Protein AF-0000000072476044 (afdb_homodimer)

Organism: Diutina rugosa (NCBI:txid5481)

Secondary structure (DSSP, 8-state):
--S-SHHHHHHHHHHHHHHHHHHHTGGGGTS-GGGS-HHHHHHHHHHHHHH--HHHHH--HHHHHHHHHIIIIIHHHHHHHHHHTTSS--TTHHHHHHHHHHHHHHHHHHHHHHHT-TT-S-HHHHHHHHHHHHHHHHHHHHHHHHHHHHHHHHHHS-----/----SHHHHHHHHHHHHHHHHHHHTGGGGTS-GGGS-HHHHHHHHHHHHHH--HHHHH--HHHHHHHHHIIIIIHHHHHHHHHHTTSS--TTHHHHHHHHHHHHHHHHHHHHHHHT-TT-S-HHHHHHHHHHHHHHHHHHHHHHHHHHHHHHHHHHS-----

Radius of gyration: 21.31 Å; Cα contacts (8 Å, |Δi|>4): 343; chains: 2; bounding box: 49×62×43 Å

InterPro domains:
  IPR016964 Sigma intracellular receptor 2 [PIRSF031032] (3-155)
  IPR033118 EXPERA domain [PF05241] (42-146)
  IPR033118 EXPERA domain [PS51751] (7-144)
  IPR051987 Sigma-2 receptor-like [PTHR31204] (3-151)

Structure (mmCIF, N/CA/C/O backbone):
data_AF-0000000072476044-model_v1
#
loop_
_entity.id
_entity.type
_entity.pdbx_description
1 polymer 'Efficient mitochondria targeting-associated protein 19'
#
loop_
_atom_site.group_PDB
_atom_site.id
_atom_site.type_symbol
_atom_site.label_atom_id
_atom_site.label_alt_id
_atom_site.label_comp_id
_atom_site.label_asym_id
_atom_site.label_entity_id
_atom_site.label_seq_id
_atom_site.pdbx_PDB_ins_code
_atom_site.Cartn_x
_atom_site.Cartn_y
_atom_site.Cartn_z
_atom_site.occupancy
_atom_site.B_iso_or_equiv
_atom_site.auth_seq_id
_atom_site.auth_comp_id
_atom_site.auth_asym_id
_atom_site.auth_atom_id
_atom_site.pdbx_PDB_model_num
ATOM 1 N N . MET A 1 1 ? 15.539 25.719 6.438 1 45.69 1 MET A N 1
ATOM 2 C CA . MET A 1 1 ? 15.578 24.797 7.566 1 45.69 1 MET A CA 1
ATOM 3 C C . MET A 1 1 ? 16.672 23.75 7.379 1 45.69 1 MET A C 1
ATOM 5 O O . MET A 1 1 ? 16.641 22.984 6.418 1 45.69 1 MET A O 1
ATOM 9 N N . THR A 1 2 ? 17.844 23.938 7.848 1 58.84 2 THR A N 1
ATOM 10 C CA . THR A 1 2 ? 18.984 23.031 7.949 1 58.84 2 THR A CA 1
ATOM 11 C C . THR A 1 2 ? 18.547 21.688 8.508 1 58.84 2 THR A C 1
ATOM 13 O O . THR A 1 2 ? 17.578 21.594 9.258 1 58.84 2 THR A O 1
ATOM 16 N N . LEU A 1 3 ? 18.766 20.562 7.633 1 68.12 3 LEU A N 1
ATOM 17 C CA . LEU A 1 3 ? 18.578 19.219 8.18 1 68.12 3 LEU A CA 1
ATOM 18 C C . LEU A 1 3 ? 19.25 19.109 9.547 1 68.12 3 LEU A C 1
ATOM 20 O O . LEU A 1 3 ? 20.344 18.531 9.664 1 68.12 3 LEU A O 1
ATOM 24 N N . VAL A 1 4 ? 18.797 19.844 10.461 1 71.5 4 VAL A N 1
ATOM 25 C CA . VAL A 1 4 ? 19.422 19.906 11.781 1 71.5 4 VAL A CA 1
ATOM 26 C C . VAL A 1 4 ? 19.031 18.672 12.594 1 71.5 4 VAL A C 1
ATOM 28 O O . VAL A 1 4 ? 19.844 18.109 13.32 1 71.5 4 VAL A O 1
ATOM 31 N N . ASN A 1 5 ? 17.906 18.188 12.414 1 88 5 ASN A N 1
ATOM 32 C CA . ASN A 1 5 ? 17.422 17.016 13.133 1 88 5 ASN A CA 1
ATOM 33 C C . ASN A 1 5 ? 18.047 15.734 12.602 1 88 5 ASN A C 1
ATOM 35 O O . ASN A 1 5 ? 18.062 15.5 11.391 1 88 5 ASN A O 1
ATOM 39 N N . ARG A 1 6 ? 18.703 14.945 13.492 1 92.19 6 ARG A N 1
ATOM 40 C CA . ARG A 1 6 ? 19.422 13.727 13.125 1 92.19 6 ARG A CA 1
ATOM 41 C C . ARG A 1 6 ? 18.5 12.773 12.359 1 92.19 6 ARG A C 1
ATOM 43 O O . ARG A 1 6 ? 18.938 12.141 11.391 1 92.19 6 ARG A O 1
ATOM 50 N N . ARG A 1 7 ? 17.359 12.656 12.812 1 94.38 7 ARG A N 1
ATOM 51 C CA . ARG A 1 7 ? 16.406 11.781 12.133 1 94.38 7 ARG A CA 1
ATOM 52 C C . ARG A 1 7 ? 16.188 12.227 10.688 1 94.38 7 ARG A C 1
ATOM 54 O O . ARG A 1 7 ? 16.188 11.406 9.773 1 94.38 7 ARG A O 1
ATOM 61 N N . ASP A 1 8 ? 16.047 13.508 10.531 1 95.62 8 ASP A N 1
ATOM 62 C CA . ASP A 1 8 ? 15.82 14.039 9.188 1 95.62 8 ASP A CA 1
ATOM 63 C C . ASP A 1 8 ? 17.047 13.82 8.297 1 95.62 8 ASP A C 1
ATOM 65 O O . ASP A 1 8 ? 16.906 13.609 7.09 1 95.62 8 ASP A O 1
ATOM 69 N N . GLN A 1 9 ? 18.203 13.867 8.93 1 96.06 9 GLN A N 1
ATOM 70 C CA . GLN A 1 9 ? 19.422 13.578 8.164 1 96.06 9 GLN A CA 1
ATOM 71 C C . GLN A 1 9 ? 19.438 12.125 7.684 1 96.06 9 GLN A C 1
ATOM 73 O O . GLN A 1 9 ? 19.797 11.852 6.539 1 96.06 9 GLN A O 1
ATOM 78 N N . VAL A 1 10 ? 19.062 11.258 8.547 1 96.81 10 VAL A N 1
ATOM 79 C CA . VAL A 1 10 ? 19.016 9.844 8.195 1 96.81 10 VAL A CA 1
ATOM 80 C C . VAL A 1 10 ? 18.016 9.633 7.051 1 96.81 10 VAL A C 1
ATOM 82 O O . VAL A 1 10 ? 18.328 8.938 6.074 1 96.81 10 VAL A O 1
ATOM 85 N N . TYR A 1 11 ? 16.828 10.273 7.18 1 97.69 11 TYR A N 1
ATOM 86 C CA . TYR A 1 11 ? 15.82 10.148 6.129 1 97.69 11 TYR A CA 1
ATOM 87 C C . TYR A 1 11 ? 16.344 10.68 4.801 1 97.69 11 TYR A C 1
ATOM 89 O O . TYR A 1 11 ? 16.141 10.07 3.752 1 97.69 11 TYR A O 1
ATOM 97 N N . TRP A 1 12 ? 17.031 11.781 4.875 1 97.19 12 TRP A N 1
ATOM 98 C CA . TRP A 1 12 ? 17.547 12.43 3.668 1 97.19 12 TRP A CA 1
ATOM 99 C C . TRP A 1 12 ? 18.547 11.539 2.949 1 97.19 12 TRP A C 1
ATOM 101 O O . TRP A 1 12 ? 18.453 11.336 1.736 1 97.19 12 TRP A O 1
ATOM 111 N N . TRP A 1 13 ? 19.469 10.969 3.721 1 96.94 13 TRP A N 1
ATOM 112 C CA . TRP A 1 13 ? 20.469 10.07 3.137 1 96.94 13 TRP A CA 1
ATOM 113 C C . TRP A 1 13 ? 19.812 8.805 2.594 1 96.94 13 TRP A C 1
ATOM 115 O O . TRP A 1 13 ? 20.219 8.273 1.563 1 96.94 13 TRP A O 1
ATOM 125 N N . TYR A 1 14 ? 18.875 8.352 3.273 1 97.88 14 TYR A N 1
ATOM 126 C CA . TYR A 1 14 ? 18.109 7.188 2.834 1 97.88 14 TYR A CA 1
ATOM 127 C C . TYR A 1 14 ? 17.516 7.414 1.447 1 97.88 14 TYR A C 1
ATOM 129 O O . TYR A 1 14 ? 17.656 6.562 0.564 1 97.88 14 TYR A O 1
ATOM 137 N N . PHE A 1 15 ? 16.859 8.578 1.241 1 98 15 PHE A N 1
ATOM 138 C CA . PHE A 1 15 ? 16.25 8.867 -0.05 1 98 15 PHE A CA 1
ATOM 139 C C . PHE A 1 15 ? 17.312 9.031 -1.129 1 98 15 PHE A C 1
ATOM 141 O O . PHE A 1 15 ? 17.141 8.555 -2.252 1 98 15 PHE A O 1
ATOM 148 N N . LEU A 1 16 ? 18.391 9.656 -0.725 1 97.44 16 LEU A N 1
ATOM 149 C CA . LEU A 1 16 ? 19.469 9.883 -1.688 1 97.44 16 LEU A CA 1
ATOM 150 C C . LEU A 1 16 ? 20.031 8.562 -2.189 1 97.44 16 LEU A C 1
ATOM 152 O O . LEU A 1 16 ? 20.219 8.375 -3.395 1 97.44 16 LEU A O 1
ATOM 156 N N . VAL A 1 17 ? 20.234 7.637 -1.306 1 96.19 17 VAL A N 1
ATOM 157 C CA . VAL A 1 17 ? 20.844 6.359 -1.649 1 96.19 17 VAL A CA 1
ATOM 158 C C . VAL A 1 17 ? 19.844 5.48 -2.383 1 96.19 17 VAL A C 1
ATOM 160 O O . VAL A 1 17 ? 20.219 4.641 -3.203 1 96.19 17 VAL A O 1
ATOM 163 N N . HIS A 1 18 ? 18.594 5.648 -2.129 1 96.81 18 HIS A N 1
ATOM 164 C CA . HIS A 1 18 ? 17.547 4.824 -2.727 1 96.81 18 HIS A CA 1
ATOM 165 C C . HIS A 1 18 ? 17.375 5.145 -4.207 1 96.81 18 HIS A C 1
ATOM 167 O O . HIS A 1 18 ? 16.891 4.309 -4.977 1 96.81 18 HIS A O 1
ATOM 173 N N . ILE A 1 19 ? 17.719 6.348 -4.613 1 97.5 19 ILE A N 1
ATOM 174 C CA . ILE A 1 19 ? 17.547 6.777 -5.996 1 97.5 19 ILE A CA 1
ATOM 175 C C . ILE A 1 19 ? 18.344 5.867 -6.926 1 97.5 19 ILE A C 1
ATOM 177 O O . ILE A 1 19 ? 17.766 5.203 -7.797 1 97.5 19 ILE A O 1
ATOM 181 N N . PRO A 1 20 ? 19.641 5.688 -6.723 1 96.06 20 PRO A N 1
ATOM 182 C CA . PRO A 1 20 ? 20.359 4.785 -7.625 1 96.06 20 PRO A CA 1
ATOM 183 C C . PRO A 1 20 ? 19.938 3.328 -7.465 1 96.06 20 PRO A C 1
ATOM 185 O O . PRO A 1 20 ? 19.922 2.576 -8.445 1 96.06 20 PRO A O 1
ATOM 188 N N . ILE A 1 21 ? 19.594 2.9 -6.305 1 93.88 21 ILE A N 1
ATOM 189 C CA . ILE A 1 21 ? 19.156 1.527 -6.078 1 93.88 21 ILE A CA 1
ATOM 190 C C . ILE A 1 21 ? 17.891 1.25 -6.879 1 93.88 21 ILE A C 1
ATOM 192 O O . ILE A 1 21 ? 17.766 0.203 -7.52 1 93.88 21 ILE A O 1
ATOM 196 N N . THR A 1 22 ? 16.969 2.186 -6.82 1 95.75 22 THR A N 1
ATOM 197 C CA . THR A 1 22 ? 15.719 2.043 -7.562 1 95.75 22 THR A CA 1
ATOM 198 C C . THR A 1 22 ? 15.977 2.004 -9.062 1 95.75 22 THR A C 1
ATOM 200 O O . THR A 1 22 ? 15.438 1.155 -9.773 1 95.75 22 THR A O 1
ATOM 203 N N . ILE A 1 23 ? 16.859 2.793 -9.523 1 95.44 23 ILE A N 1
ATOM 204 C CA . ILE A 1 23 ? 17.141 2.91 -10.953 1 95.44 23 ILE A CA 1
ATOM 205 C C . ILE A 1 23 ? 17.844 1.649 -11.445 1 95.44 23 ILE A C 1
ATOM 207 O O . ILE A 1 23 ? 17.516 1.112 -12.508 1 95.44 23 ILE A O 1
ATOM 211 N N . PHE A 1 24 ? 18.719 1.065 -10.633 1 94.25 24 PHE A N 1
ATOM 212 C CA . PHE A 1 24 ? 19.562 -0.015 -11.125 1 94.25 24 PHE A CA 1
ATOM 213 C C . PHE A 1 24 ? 18.984 -1.372 -10.734 1 94.25 24 PHE A C 1
ATOM 215 O O . PHE A 1 24 ? 19.156 -2.354 -11.469 1 94.25 24 PHE A O 1
ATOM 222 N N . MET A 1 25 ? 18.328 -1.436 -9.656 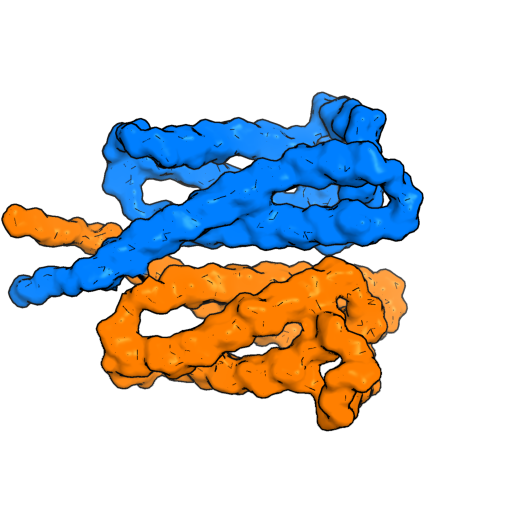1 94.06 25 MET A N 1
ATOM 223 C CA . MET A 1 25 ? 17.875 -2.736 -9.172 1 94.06 25 MET A CA 1
ATOM 224 C C . MET A 1 25 ? 16.375 -2.91 -9.398 1 94.06 25 MET A C 1
ATOM 226 O O . MET A 1 25 ? 15.953 -3.842 -10.086 1 94.06 25 MET A O 1
ATOM 230 N N . ASP A 1 26 ? 15.594 -1.949 -8.883 1 94.44 26 ASP A N 1
ATOM 231 C CA . ASP A 1 26 ? 14.148 -2.111 -8.922 1 94.44 26 ASP A CA 1
ATOM 232 C C . ASP A 1 26 ? 13.625 -2.014 -10.359 1 94.44 26 ASP A C 1
ATOM 234 O O . ASP A 1 26 ? 12.586 -2.594 -10.688 1 94.44 26 ASP A O 1
ATOM 238 N N . SER A 1 27 ? 14.352 -1.361 -11.188 1 95.38 27 SER A N 1
ATOM 239 C CA . SER A 1 27 ? 13.922 -1.22 -12.578 1 95.38 27 SER A CA 1
ATOM 240 C C . SER A 1 27 ? 13.891 -2.57 -13.281 1 95.38 27 SER A C 1
ATOM 242 O O . SER A 1 27 ? 13.141 -2.752 -14.242 1 95.38 27 SER A O 1
ATOM 244 N N . ASN A 1 28 ? 14.633 -3.561 -12.766 1 94.88 28 ASN A N 1
ATOM 245 C CA . ASN A 1 28 ? 14.703 -4.883 -13.375 1 94.88 28 ASN A CA 1
ATOM 246 C C . ASN A 1 28 ? 13.398 -5.652 -13.195 1 94.88 28 ASN A C 1
ATOM 248 O O . ASN A 1 28 ? 13.172 -6.664 -13.867 1 94.88 28 ASN A O 1
ATOM 252 N N . LEU A 1 29 ? 12.555 -5.156 -12.344 1 94.5 29 LEU A N 1
ATOM 253 C CA . LEU A 1 29 ? 11.273 -5.812 -12.125 1 94.5 29 LEU A CA 1
ATOM 254 C C . LEU A 1 29 ? 10.312 -5.516 -13.273 1 94.5 29 LEU A C 1
ATOM 256 O O . LEU A 1 29 ? 9.398 -6.301 -13.539 1 94.5 29 LEU A O 1
ATOM 260 N N . VAL A 1 30 ? 10.516 -4.375 -13.898 1 93.62 30 VAL A N 1
ATOM 261 C CA . VAL A 1 30 ? 9.484 -3.875 -14.805 1 93.62 30 VAL A CA 1
ATOM 262 C C . VAL A 1 30 ? 10.039 -3.793 -16.219 1 93.62 30 VAL A C 1
ATOM 264 O O . VAL A 1 30 ? 9.352 -4.129 -17.188 1 93.62 30 VAL A O 1
ATOM 267 N N . VAL A 1 31 ? 11.266 -3.4 -16.344 1 93.31 31 VAL A N 1
ATOM 268 C CA . VAL A 1 31 ? 11.883 -3.203 -17.641 1 93.31 31 VAL A CA 1
ATOM 269 C C . VAL A 1 31 ? 12.414 -4.535 -18.172 1 93.31 31 VAL A C 1
ATOM 271 O O . VAL A 1 31 ? 13.195 -5.211 -17.5 1 93.31 31 VAL A O 1
ATOM 274 N N . PRO A 1 32 ? 11.953 -4.91 -19.344 1 92.75 32 PRO A N 1
ATOM 275 C CA . PRO A 1 32 ? 12.469 -6.145 -19.922 1 92.75 32 PRO A CA 1
ATOM 276 C C . PRO A 1 32 ? 13.992 -6.141 -20.062 1 92.75 32 PRO A C 1
ATOM 278 O O . PRO A 1 32 ? 14.594 -5.074 -20.234 1 92.75 32 PRO A O 1
ATOM 281 N N . ARG A 1 33 ? 14.477 -7.309 -20.016 1 89.88 33 ARG A N 1
ATOM 282 C CA . ARG A 1 33 ? 15.922 -7.484 -20.016 1 89.88 33 ARG A CA 1
ATOM 283 C C . ARG A 1 33 ? 16.547 -6.855 -21.266 1 89.88 33 ARG A C 1
ATOM 285 O O . ARG A 1 33 ? 17.641 -6.305 -21.203 1 89.88 33 ARG A O 1
ATOM 292 N N . GLU A 1 34 ? 15.883 -6.875 -22.359 1 92.19 34 GLU A N 1
ATOM 293 C CA . GLU A 1 34 ? 16.391 -6.383 -23.625 1 92.19 34 GLU A CA 1
ATOM 294 C C . GLU A 1 34 ? 16.609 -4.871 -23.578 1 92.19 34 GLU A C 1
ATOM 296 O O . GLU A 1 34 ? 17.438 -4.336 -24.328 1 92.19 34 GLU A O 1
ATOM 301 N N . TYR A 1 35 ? 15.859 -4.199 -22.766 1 92.25 35 TYR A N 1
ATOM 302 C CA . TYR A 1 35 ? 15.93 -2.744 -22.719 1 92.25 35 TYR A CA 1
ATOM 303 C C . TYR A 1 35 ? 16.703 -2.277 -21.484 1 92.25 35 TYR A C 1
ATOM 305 O O . TYR A 1 35 ? 16.859 -1.073 -21.266 1 92.25 35 TYR A O 1
ATOM 313 N N . GLN A 1 36 ? 17.203 -3.201 -20.766 1 90.69 36 GLN A N 1
ATOM 314 C CA . GLN A 1 36 ? 17.875 -2.84 -19.516 1 90.69 36 GLN A CA 1
ATOM 315 C C . GLN A 1 36 ? 19.344 -2.502 -19.766 1 90.69 36 GLN A C 1
ATOM 317 O O . GLN A 1 36 ? 19.984 -3.092 -20.641 1 90.69 36 GLN A O 1
ATOM 322 N N . TRP A 1 37 ? 19.812 -1.569 -18.938 1 92.31 37 TRP A N 1
ATOM 323 C CA . TRP A 1 37 ? 21.234 -1.249 -18.953 1 92.31 37 TRP A CA 1
ATOM 324 C C . TRP A 1 37 ? 22.062 -2.439 -18.484 1 92.31 37 TRP A C 1
ATOM 326 O O . TRP A 1 37 ? 21.703 -3.121 -17.531 1 92.31 37 TRP A O 1
ATOM 336 N N . SER A 1 38 ? 23.203 -2.664 -19.125 1 93.31 38 SER A N 1
ATOM 337 C CA . SER A 1 38 ? 24.062 -3.814 -18.844 1 93.31 38 SER A CA 1
ATOM 338 C C . SER A 1 38 ? 24.5 -3.826 -17.391 1 93.31 38 SER A C 1
ATOM 340 O O . SER A 1 38 ? 24.578 -4.887 -16.766 1 93.31 38 SER A O 1
ATOM 342 N N . GLN A 1 39 ? 24.828 -2.654 -16.906 1 93.38 39 GLN A N 1
ATOM 343 C CA . GLN A 1 39 ? 25.281 -2.566 -15.516 1 93.38 39 GLN A CA 1
ATOM 344 C C . GLN A 1 39 ? 24.188 -2.998 -14.555 1 93.38 39 GLN A C 1
ATOM 346 O O . GLN A 1 39 ? 24.469 -3.611 -13.523 1 93.38 39 GLN A O 1
ATOM 351 N N . SER A 1 40 ? 22.953 -2.684 -14.828 1 94.69 40 SER A N 1
ATOM 352 C CA . SER A 1 40 ? 21.812 -3.084 -14.008 1 94.69 40 SER A CA 1
ATOM 353 C C . SER A 1 40 ? 21.641 -4.598 -14 1 94.69 40 SER A C 1
ATOM 355 O O . SER A 1 40 ? 21.375 -5.195 -12.961 1 94.69 40 SER A O 1
ATOM 357 N N . LEU A 1 41 ? 21.859 -5.148 -15.117 1 95.69 41 LEU A N 1
ATOM 358 C CA . LEU A 1 41 ? 21.719 -6.598 -15.25 1 95.69 41 LEU A CA 1
ATOM 359 C C . LEU A 1 41 ? 22.812 -7.32 -14.484 1 95.69 41 LEU A C 1
ATOM 361 O O . LEU A 1 41 ? 22.578 -8.359 -13.867 1 95.69 41 LEU A O 1
ATOM 365 N N . LYS A 1 42 ? 23.969 -6.793 -14.562 1 94.88 42 LYS A N 1
ATOM 366 C CA . LYS A 1 42 ? 25.094 -7.383 -13.82 1 94.88 42 LYS A CA 1
ATOM 367 C C . LYS A 1 42 ? 24.828 -7.355 -12.32 1 94.88 42 LYS A C 1
ATOM 369 O O . LYS A 1 42 ? 25.094 -8.336 -11.617 1 94.88 42 LYS A O 1
ATOM 374 N N . LEU A 1 43 ? 24.359 -6.242 -11.875 1 94.75 43 LEU A N 1
ATOM 375 C CA . LEU A 1 43 ? 24.031 -6.117 -10.453 1 94.75 43 LEU A CA 1
ATOM 376 C C . LEU A 1 43 ? 22.938 -7.102 -10.062 1 94.75 43 LEU A C 1
ATOM 378 O O . LEU A 1 43 ? 23 -7.723 -9 1 94.75 43 LEU A O 1
ATOM 382 N N . LEU A 1 44 ? 21.953 -7.18 -10.859 1 96 44 LEU A N 1
ATOM 383 C CA . LEU A 1 44 ? 20.844 -8.102 -10.617 1 96 44 LEU A CA 1
ATOM 384 C C . LEU A 1 44 ? 21.359 -9.539 -10.547 1 96 44 LEU A C 1
ATOM 386 O O . LEU A 1 44 ? 21.031 -10.266 -9.602 1 96 44 LEU A O 1
ATOM 390 N N . ASP A 1 45 ? 22.094 -9.93 -11.523 1 96.12 45 ASP A N 1
ATOM 391 C CA . ASP A 1 45 ? 22.609 -11.297 -11.586 1 96.12 45 ASP A CA 1
ATOM 392 C C . ASP A 1 45 ? 23.5 -11.609 -10.383 1 96.12 45 ASP A C 1
ATOM 394 O O . ASP A 1 45 ? 23.438 -12.703 -9.828 1 96.12 45 ASP A O 1
ATOM 398 N N . PHE A 1 46 ? 24.312 -10.688 -10.047 1 96.69 46 PHE A N 1
ATOM 399 C CA . PHE A 1 46 ? 25.156 -10.844 -8.867 1 96.69 46 PHE A CA 1
ATOM 400 C C . PHE A 1 46 ? 24.312 -11.039 -7.617 1 96.6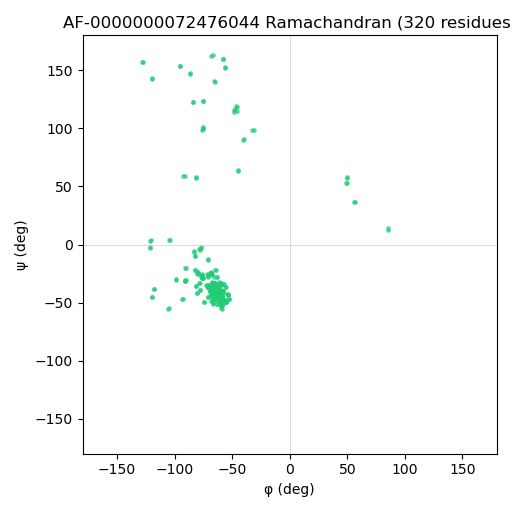9 46 PHE A C 1
ATOM 402 O O . PHE A 1 46 ? 24.578 -11.938 -6.812 1 96.69 46 PHE A O 1
ATOM 409 N N . HIS A 1 47 ? 23.344 -10.211 -7.445 1 96.75 47 HIS A N 1
ATOM 410 C CA . HIS A 1 47 ? 22.469 -10.289 -6.273 1 96.75 47 HIS A CA 1
ATOM 411 C C . HIS A 1 47 ? 21.734 -11.625 -6.223 1 96.75 47 HIS A C 1
ATOM 413 O O . HIS A 1 47 ? 21.641 -12.242 -5.16 1 96.75 47 HIS A O 1
ATOM 419 N N . ILE A 1 48 ? 21.234 -12.07 -7.332 1 96.75 48 ILE A N 1
ATOM 420 C CA . ILE A 1 48 ? 20.5 -13.328 -7.402 1 96.75 48 ILE A CA 1
ATOM 421 C C . ILE A 1 48 ? 21.438 -14.492 -7.086 1 96.75 48 ILE A C 1
ATOM 423 O O . ILE A 1 48 ? 21.094 -15.383 -6.312 1 96.75 48 ILE A O 1
ATOM 427 N N . ALA A 1 49 ? 22.609 -14.461 -7.609 1 96.56 49 ALA A N 1
ATOM 428 C CA . ALA A 1 49 ? 23.578 -15.523 -7.387 1 96.56 49 ALA A CA 1
ATOM 429 C C . ALA A 1 49 ? 24.031 -15.555 -5.926 1 96.56 49 ALA A C 1
ATOM 431 O O . ALA A 1 49 ? 24.266 -16.625 -5.363 1 96.56 49 ALA A O 1
ATOM 432 N N . THR A 1 50 ? 24.125 -14.414 -5.328 1 96.94 50 THR A N 1
ATOM 433 C CA . THR A 1 50 ? 24.656 -14.297 -3.979 1 96.94 50 THR A CA 1
ATOM 434 C C . THR A 1 50 ? 23.578 -14.625 -2.941 1 96.94 50 THR A C 1
ATOM 436 O O . THR A 1 50 ? 23.875 -15.227 -1.906 1 96.94 50 THR A O 1
ATOM 439 N N . ASN A 1 51 ? 22.359 -14.25 -3.24 1 97.06 51 ASN A N 1
ATOM 440 C CA . ASN A 1 51 ? 21.359 -14.289 -2.176 1 97.06 51 ASN A CA 1
ATOM 441 C C . ASN A 1 51 ? 20.188 -15.195 -2.539 1 97.06 51 ASN A C 1
ATOM 443 O O . ASN A 1 51 ? 19.297 -15.414 -1.723 1 97.06 51 ASN A O 1
ATOM 447 N N . ASN A 1 52 ? 20.172 -15.758 -3.684 1 97.38 52 ASN A N 1
ATOM 448 C CA . ASN A 1 52 ? 19.062 -16.594 -4.137 1 97.38 52 ASN A CA 1
ATOM 449 C C . ASN A 1 52 ? 17.719 -15.898 -3.92 1 97.38 52 ASN A C 1
ATOM 451 O O . ASN A 1 52 ? 16.797 -16.484 -3.346 1 97.38 52 ASN A O 1
ATOM 455 N N . ASP A 1 53 ? 17.625 -14.727 -4.406 1 97.69 53 ASP A N 1
ATOM 456 C CA . ASP A 1 53 ? 16.438 -13.898 -4.195 1 97.69 53 ASP A CA 1
ATOM 457 C C . ASP A 1 53 ? 15.289 -14.367 -5.074 1 97.69 53 ASP A C 1
ATOM 459 O O . ASP A 1 53 ? 15.188 -13.984 -6.242 1 97.69 53 ASP A O 1
ATOM 463 N N . ILE A 1 54 ? 14.398 -15.125 -4.512 1 97.44 54 ILE A N 1
ATOM 464 C CA . ILE A 1 54 ? 13.328 -15.789 -5.246 1 97.44 54 ILE A CA 1
ATOM 465 C C . ILE A 1 54 ? 12.344 -14.75 -5.777 1 97.44 54 ILE A C 1
ATOM 467 O O . ILE A 1 54 ? 11.625 -15 -6.746 1 97.44 54 ILE A O 1
ATOM 471 N N . LEU A 1 55 ? 12.266 -13.555 -5.141 1 97.31 55 LEU A N 1
ATOM 472 C CA . LEU A 1 55 ? 11.414 -12.484 -5.652 1 97.31 55 LEU A CA 1
ATOM 473 C C . LEU A 1 55 ? 11.898 -12.008 -7.012 1 97.31 55 LEU A C 1
ATOM 475 O O . LEU A 1 55 ? 11.102 -11.852 -7.941 1 97.31 55 LEU A O 1
ATOM 479 N N . LEU A 1 56 ? 13.211 -11.852 -7.09 1 96.31 56 LEU A N 1
ATOM 480 C CA . LEU A 1 56 ? 13.789 -11.305 -8.312 1 96.31 56 LEU A CA 1
ATOM 481 C C . LEU A 1 56 ? 13.945 -12.398 -9.367 1 96.31 56 LEU A C 1
ATOM 483 O O . LEU A 1 56 ? 14.016 -12.102 -10.562 1 96.31 56 LEU A O 1
ATOM 487 N N . ILE A 1 57 ? 13.984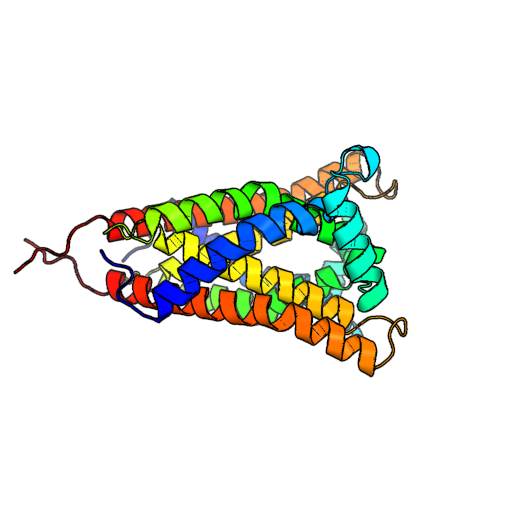 -13.602 -8.922 1 95.69 57 ILE A N 1
ATOM 488 C CA . ILE A 1 57 ? 14.031 -14.734 -9.844 1 95.69 57 ILE A CA 1
ATOM 489 C C . ILE A 1 57 ? 12.648 -14.938 -10.469 1 95.69 57 ILE A C 1
ATOM 491 O O . ILE A 1 57 ? 12.523 -15.016 -11.695 1 95.69 57 ILE A O 1
ATOM 495 N N . ASP A 1 58 ? 11.625 -14.977 -9.656 1 94.88 58 ASP A N 1
ATOM 496 C CA . ASP A 1 58 ? 10.281 -15.305 -10.117 1 94.88 58 ASP A CA 1
ATOM 497 C C . ASP A 1 58 ? 9.602 -14.094 -10.75 1 94.88 58 ASP A C 1
ATOM 499 O O . ASP A 1 58 ? 8.836 -14.227 -11.703 1 94.88 58 ASP A O 1
ATOM 503 N N . ARG A 1 59 ? 9.75 -12.906 -10.148 1 95.44 59 ARG A N 1
ATOM 504 C CA . ARG A 1 59 ? 9.141 -11.641 -10.562 1 95.44 59 ARG A CA 1
ATOM 505 C C . ARG A 1 59 ? 7.641 -11.805 -10.789 1 95.44 59 ARG A C 1
ATOM 507 O O . ARG A 1 59 ? 7.129 -11.484 -11.859 1 95.44 59 ARG A O 1
ATOM 514 N N . PRO A 1 60 ? 6.988 -12.25 -9.727 1 94.62 60 PRO A N 1
ATOM 515 C CA . PRO A 1 60 ? 5.547 -12.438 -9.914 1 94.62 60 PRO A CA 1
ATOM 516 C C . PRO A 1 60 ? 4.836 -11.148 -10.336 1 94.62 60 PRO A C 1
ATOM 518 O O . PRO A 1 60 ? 5.324 -10.055 -10.062 1 94.62 60 PRO A O 1
ATOM 521 N N . ASP A 1 61 ? 3.674 -11.227 -10.922 1 93.25 61 ASP A N 1
ATOM 522 C CA . ASP A 1 61 ? 2.959 -10.094 -11.508 1 93.25 61 ASP A CA 1
ATOM 523 C C . ASP A 1 61 ? 2.691 -9.016 -10.461 1 93.25 61 ASP A C 1
ATOM 525 O O . ASP A 1 61 ? 2.854 -7.824 -10.742 1 93.25 61 ASP A O 1
ATOM 529 N N . TRP A 1 62 ? 2.23 -9.469 -9.305 1 95.62 62 TRP A N 1
ATOM 530 C CA . TRP A 1 62 ? 1.921 -8.492 -8.266 1 95.62 62 TRP A CA 1
ATOM 531 C C . TRP A 1 62 ? 3.156 -7.68 -7.895 1 95.62 62 TRP A C 1
ATOM 533 O O . TRP A 1 62 ? 3.059 -6.484 -7.609 1 95.62 62 TRP A O 1
ATOM 543 N N . LEU A 1 63 ? 4.328 -8.289 -7.934 1 97.25 63 LEU A N 1
ATOM 544 C CA . LEU A 1 63 ? 5.578 -7.598 -7.641 1 97.25 63 LEU A CA 1
ATOM 545 C C . LEU A 1 63 ? 5.941 -6.629 -8.758 1 97.25 63 LEU A C 1
ATOM 547 O O . LEU A 1 63 ? 6.504 -5.562 -8.5 1 97.25 63 LEU A O 1
ATOM 551 N N . GLN A 1 64 ? 5.645 -7.004 -9.93 1 96.75 64 GLN A N 1
ATOM 552 C CA . GLN A 1 64 ? 5.906 -6.102 -11.047 1 96.75 64 GLN A CA 1
ATOM 553 C C . GLN A 1 64 ? 5.051 -4.844 -10.945 1 96.75 64 GLN A C 1
ATOM 555 O O . GLN A 1 64 ? 5.488 -3.758 -11.336 1 96.75 64 GLN A O 1
ATOM 560 N N . VAL A 1 65 ? 3.854 -5 -10.445 1 96.69 65 VAL A N 1
ATOM 561 C CA . VAL A 1 65 ? 3.018 -3.83 -10.211 1 96.69 65 VAL A CA 1
ATOM 562 C C . VAL A 1 65 ? 3.656 -2.949 -9.133 1 96.69 65 VAL A C 1
ATOM 564 O O . VAL A 1 65 ? 3.713 -1.726 -9.281 1 96.69 65 VAL A O 1
ATOM 567 N N . PHE A 1 66 ? 4.129 -3.584 -8.023 1 97.94 66 PHE A N 1
ATOM 568 C CA . PHE A 1 66 ? 4.871 -2.84 -7.012 1 97.94 66 PHE A CA 1
ATOM 569 C C . PHE A 1 66 ? 6.031 -2.078 -7.645 1 97.94 66 PHE A C 1
ATOM 571 O O . PHE A 1 66 ? 6.234 -0.897 -7.352 1 97.94 66 PHE A O 1
ATOM 578 N N . GLY A 1 67 ? 6.773 -2.814 -8.492 1 97.12 67 GLY A N 1
ATOM 579 C CA . GLY A 1 67 ? 7.922 -2.209 -9.156 1 97.12 67 GLY A CA 1
ATOM 580 C C . GLY A 1 67 ? 7.547 -1.036 -10.039 1 97.12 67 GLY A C 1
ATOM 581 O O . GLY A 1 67 ? 8.25 -0.021 -10.062 1 97.12 67 GLY A O 1
ATOM 582 N N . ALA A 1 68 ? 6.516 -1.172 -10.773 1 97 68 ALA A N 1
ATOM 583 C CA . ALA A 1 68 ? 6.051 -0.078 -11.625 1 97 68 ALA A CA 1
ATOM 584 C C . ALA A 1 68 ? 5.684 1.145 -10.789 1 97 68 ALA A C 1
ATOM 586 O O . ALA A 1 68 ? 6.008 2.275 -11.156 1 97 68 ALA A O 1
ATOM 587 N N . PHE A 1 69 ? 4.992 0.89 -9.719 1 97 69 PHE A N 1
ATOM 588 C CA . PHE A 1 69 ? 4.633 1.979 -8.82 1 97 69 PHE A CA 1
ATOM 589 C C . PHE A 1 69 ? 5.879 2.65 -8.25 1 97 69 PHE A C 1
ATOM 591 O O . PHE A 1 69 ? 5.91 3.869 -8.078 1 97 69 PHE A O 1
ATOM 598 N N . GLU A 1 70 ? 6.875 1.902 -7.949 1 96.69 70 GLU A N 1
ATOM 599 C CA . GLU A 1 70 ? 8.141 2.432 -7.453 1 96.69 70 GLU A CA 1
ATOM 600 C C . GLU A 1 70 ? 8.797 3.348 -8.484 1 96.69 70 GLU A C 1
ATOM 602 O O . GLU A 1 70 ? 9.25 4.445 -8.148 1 96.69 70 GLU A O 1
ATOM 607 N N . LEU A 1 71 ? 8.836 2.906 -9.656 1 96.5 71 LEU A N 1
ATOM 608 C CA . LEU A 1 71 ? 9.523 3.648 -10.703 1 96.5 71 LEU A CA 1
ATOM 609 C C . LEU A 1 71 ? 8.742 4.898 -11.094 1 96.5 71 LEU A C 1
ATOM 611 O O . LEU A 1 71 ? 9.328 5.957 -11.336 1 96.5 71 LEU A O 1
ATOM 615 N N . LEU A 1 72 ? 7.469 4.84 -11.086 1 96.38 72 LEU A N 1
ATOM 616 C CA . LEU A 1 72 ? 6.645 5.918 -11.625 1 96.38 72 LEU A CA 1
ATOM 617 C C . LEU A 1 72 ? 6.305 6.938 -10.539 1 96.38 72 LEU A C 1
ATOM 619 O O . LEU A 1 72 ? 6.145 8.125 -10.828 1 96.38 72 LEU A O 1
ATOM 623 N N . PHE A 1 73 ? 6.184 6.473 -9.32 1 96.5 73 PHE A N 1
ATOM 624 C CA . PHE A 1 73 ? 5.695 7.379 -8.281 1 96.5 73 PHE A CA 1
ATOM 625 C C . PHE A 1 73 ? 6.727 7.543 -7.176 1 96.5 73 PHE A C 1
ATOM 627 O O . PHE A 1 73 ? 7.047 8.664 -6.781 1 96.5 73 PHE A O 1
ATOM 634 N N . GLN A 1 74 ? 7.32 6.48 -6.73 1 97.06 74 GLN A N 1
ATOM 635 C CA . GLN A 1 74 ? 8.258 6.566 -5.613 1 97.06 74 GLN A CA 1
ATOM 636 C C . GLN A 1 74 ? 9.547 7.258 -6.035 1 97.06 74 GLN A C 1
ATOM 638 O O . GLN A 1 74 ? 10.078 8.094 -5.305 1 97.06 74 GLN A O 1
ATOM 643 N N . LEU A 1 75 ? 10.062 6.867 -7.18 1 97.69 75 LEU A N 1
ATOM 644 C CA . LEU A 1 75 ? 11.336 7.422 -7.629 1 97.69 75 LEU A CA 1
ATOM 645 C C . LEU A 1 75 ? 11.242 8.938 -7.789 1 97.69 75 LEU A C 1
ATOM 647 O O . LEU A 1 75 ? 12.062 9.672 -7.234 1 97.69 75 LEU A O 1
ATOM 651 N N . PRO A 1 76 ? 10.273 9.5 -8.5 1 97.81 76 PRO A N 1
ATOM 652 C CA . PRO A 1 76 ? 10.125 10.953 -8.531 1 97.81 76 PRO A CA 1
ATOM 653 C C . PRO A 1 76 ? 9.977 11.562 -7.137 1 97.81 76 PRO A C 1
ATOM 655 O O . PRO A 1 76 ? 10.477 12.656 -6.879 1 97.81 76 PRO A O 1
ATOM 658 N N . LEU A 1 77 ? 9.297 10.898 -6.254 1 97.81 77 LEU A N 1
ATOM 659 C CA . LEU A 1 77 ? 9.109 11.391 -4.895 1 97.81 77 LEU A CA 1
ATOM 660 C C . LEU A 1 77 ? 10.445 11.484 -4.164 1 97.81 77 LEU A C 1
ATOM 662 O O . LEU A 1 77 ? 10.641 12.383 -3.342 1 97.81 77 LEU A O 1
ATOM 666 N N . PHE A 1 78 ? 11.32 10.508 -4.43 1 98.31 78 PHE A N 1
ATOM 667 C CA . PHE A 1 78 ? 12.633 10.562 -3.799 1 98.31 78 PHE A CA 1
ATOM 668 C C . PHE A 1 78 ? 13.352 11.859 -4.172 1 98.31 78 PHE A C 1
ATOM 670 O O . PHE A 1 78 ? 13.938 12.516 -3.309 1 98.31 78 PHE A O 1
ATOM 677 N N . PHE A 1 79 ? 13.336 12.227 -5.441 1 98.19 79 PHE A N 1
ATOM 678 C CA . PHE A 1 79 ? 13.945 13.477 -5.871 1 98.19 79 PHE A CA 1
ATOM 679 C C . PHE A 1 79 ? 13.266 14.672 -5.207 1 98.19 79 PHE A C 1
ATOM 681 O O . PHE A 1 79 ? 13.93 15.609 -4.777 1 98.19 79 PHE A O 1
ATOM 688 N N . TYR A 1 80 ? 11.977 14.586 -5.148 1 98.06 80 TYR A N 1
ATOM 689 C CA . TYR A 1 80 ? 11.188 15.633 -4.508 1 98.06 80 TYR A CA 1
ATOM 690 C C . TYR A 1 80 ? 11.578 15.789 -3.041 1 98.06 80 TYR A C 1
ATOM 692 O O . TYR A 1 80 ? 11.758 16.906 -2.553 1 98.06 80 TYR A O 1
ATOM 700 N N . PHE A 1 81 ? 11.711 14.688 -2.328 1 97.44 81 PHE A N 1
ATOM 701 C CA . PHE A 1 81 ? 12.039 14.727 -0.909 1 97.44 81 PHE A CA 1
ATOM 702 C C . PHE A 1 81 ? 13.438 15.289 -0.693 1 97.44 81 PHE A C 1
ATOM 704 O O . PHE A 1 81 ? 13.641 16.141 0.176 1 97.44 81 PHE A O 1
ATOM 711 N N . VAL A 1 82 ? 14.398 14.836 -1.478 1 97.06 82 VAL A N 1
ATOM 712 C CA . VAL A 1 82 ? 15.773 15.305 -1.354 1 97.06 82 VAL A CA 1
ATOM 713 C C . VAL A 1 82 ? 15.828 16.812 -1.577 1 97.06 82 VAL A C 1
ATOM 715 O O . VAL A 1 82 ? 16.594 17.531 -0.921 1 97.06 82 VAL A O 1
ATOM 718 N N . TYR A 1 83 ? 14.992 17.312 -2.43 1 96.62 83 TYR A N 1
ATOM 719 C CA . TYR A 1 83 ? 14.938 18.734 -2.75 1 96.62 83 TYR A CA 1
ATOM 720 C C . TYR A 1 83 ? 14.219 19.516 -1.655 1 96.62 83 TYR A C 1
ATOM 722 O O . TYR A 1 83 ? 14.656 20.609 -1.275 1 96.62 83 TYR A O 1
ATOM 730 N N . MET A 1 84 ? 13.195 19.016 -1.104 1 94.94 84 MET A N 1
ATOM 731 C CA . MET A 1 84 ? 12.297 19.781 -0.241 1 94.94 84 MET A CA 1
ATOM 732 C C . MET A 1 84 ? 12.742 19.703 1.215 1 94.94 84 MET A C 1
ATOM 734 O O . MET A 1 84 ? 12.547 20.641 1.982 1 94.94 84 MET A O 1
ATOM 738 N N . MET A 1 85 ? 13.328 18.656 1.602 1 94.94 85 MET A N 1
ATOM 739 C CA . MET A 1 85 ? 13.586 18.406 3.016 1 94.94 85 MET A CA 1
ATOM 740 C C . MET A 1 85 ? 14.516 19.469 3.6 1 94.94 85 MET A C 1
ATOM 742 O O . MET A 1 85 ? 14.328 19.891 4.738 1 94.94 85 MET A O 1
ATOM 746 N N . PRO A 1 86 ? 15.508 19.953 2.836 1 93.5 86 PRO A N 1
ATOM 747 C CA . PRO A 1 86 ? 16.375 21 3.402 1 93.5 86 PRO A CA 1
ATOM 748 C C . PRO A 1 86 ? 15.711 22.375 3.414 1 93.5 86 PRO A C 1
ATOM 750 O O . PRO A 1 86 ? 16.281 23.328 3.963 1 93.5 86 PRO A O 1
ATOM 753 N N . ARG A 1 87 ? 14.516 22.516 2.895 1 91.06 87 ARG A N 1
ATOM 754 C CA . ARG A 1 87 ? 13.789 23.781 2.846 1 91.06 87 ARG A CA 1
ATOM 755 C C . ARG A 1 87 ? 12.836 23.906 4.023 1 91.06 87 ARG A C 1
ATOM 757 O O . ARG A 1 87 ? 12.406 22.906 4.594 1 91.06 87 ARG A O 1
ATOM 764 N N . PRO A 1 88 ? 12.57 25.156 4.375 1 86.06 88 PRO A N 1
ATOM 765 C CA . PRO A 1 88 ? 11.672 25.391 5.512 1 86.06 88 PRO A CA 1
ATOM 766 C C . PRO A 1 88 ? 10.203 25.281 5.133 1 86.06 88 PRO A C 1
ATOM 768 O O . PRO A 1 88 ? 9.461 26.266 5.23 1 86.06 88 PRO A O 1
ATOM 771 N N . THR A 1 89 ? 9.812 24.188 4.625 1 89.38 89 THR A N 1
ATOM 772 C CA . THR A 1 89 ? 8.43 23.938 4.227 1 89.38 89 THR A CA 1
ATOM 773 C C . THR A 1 89 ? 7.922 22.641 4.844 1 89.38 89 THR A C 1
ATOM 775 O O . THR A 1 89 ? 8.719 21.797 5.266 1 89.38 89 THR A O 1
ATOM 778 N N . ARG A 1 90 ? 6.633 22.547 4.949 1 93 90 ARG A N 1
ATOM 779 C CA . ARG A 1 90 ? 6.039 21.375 5.574 1 93 90 ARG A CA 1
ATOM 780 C C . ARG A 1 90 ? 5.094 20.656 4.613 1 93 90 ARG A C 1
ATOM 782 O O . ARG A 1 90 ? 4.52 19.625 4.949 1 93 90 ARG A O 1
ATOM 789 N N . GLN A 1 91 ? 5.004 21.109 3.438 1 89.5 91 GLN A N 1
ATOM 790 C CA . GLN A 1 91 ? 4.027 20.609 2.484 1 89.5 91 GLN A CA 1
ATOM 791 C C . GLN A 1 91 ? 4.348 19.172 2.08 1 89.5 91 GLN A C 1
ATOM 793 O O . GLN A 1 91 ? 3.453 18.406 1.719 1 89.5 91 GLN A O 1
ATOM 798 N N . HIS A 1 92 ? 5.598 18.797 2.186 1 94.06 92 HIS A N 1
ATOM 799 C CA . HIS A 1 92 ? 6.004 17.469 1.743 1 94.06 92 HIS A CA 1
ATOM 800 C C . HIS A 1 92 ? 5.73 16.422 2.822 1 94.06 92 HIS A C 1
ATOM 802 O O . HIS A 1 92 ? 5.844 15.227 2.57 1 94.06 92 HIS A O 1
ATOM 808 N N . TRP A 1 93 ? 5.309 16.781 4.008 1 96.62 93 TRP A N 1
ATOM 809 C CA . TRP A 1 93 ? 5.152 15.867 5.137 1 96.62 93 TRP A CA 1
ATOM 810 C C . TRP A 1 93 ? 4.125 14.789 4.824 1 96.62 93 TRP A C 1
ATOM 812 O O . TRP A 1 93 ? 4.336 13.609 5.141 1 96.62 93 TRP A O 1
ATOM 822 N N . VAL A 1 94 ? 3.057 15.211 4.203 1 97.5 94 VAL A N 1
ATOM 823 C CA . VAL A 1 94 ? 1.99 14.25 3.932 1 97.5 94 VAL A CA 1
ATOM 824 C C . VAL A 1 94 ? 2.492 13.188 2.963 1 97.5 94 VAL A C 1
ATOM 826 O O . VAL A 1 94 ? 2.146 12.008 3.092 1 97.5 94 VAL A O 1
ATOM 829 N N . TRP A 1 95 ? 3.318 13.531 2.059 1 97.69 95 TRP A N 1
ATOM 830 C CA . TRP A 1 95 ? 3.836 12.594 1.067 1 97.69 95 TRP A CA 1
ATOM 831 C C . TRP A 1 95 ? 4.898 11.688 1.678 1 97.69 95 TRP A C 1
ATOM 833 O O . TRP A 1 95 ? 5.102 10.562 1.219 1 97.69 95 TRP A O 1
ATOM 843 N N . MET A 1 96 ? 5.551 12.172 2.721 1 97.88 96 MET A N 1
ATOM 844 C CA . MET A 1 96 ? 6.453 11.32 3.488 1 97.88 96 MET A CA 1
ATOM 845 C C . MET A 1 96 ? 5.691 10.18 4.152 1 97.88 96 MET A C 1
ATOM 847 O O . MET A 1 96 ? 6.152 9.031 4.152 1 97.88 96 MET A O 1
ATOM 851 N N . VAL A 1 97 ? 4.539 10.531 4.633 1 98.44 97 VAL A N 1
ATOM 852 C CA . VAL A 1 97 ? 3.709 9.531 5.289 1 98.44 97 VAL A CA 1
ATOM 853 C C . VAL A 1 97 ? 3.23 8.5 4.266 1 98.44 97 VAL A C 1
ATOM 855 O O . VAL A 1 97 ? 3.309 7.293 4.508 1 98.44 97 VAL A O 1
ATOM 858 N N . VAL A 1 98 ? 2.783 8.953 3.125 1 98.38 98 VAL A N 1
ATOM 859 C CA . VAL A 1 98 ? 2.275 8.078 2.076 1 98.38 98 VAL A CA 1
ATOM 860 C C . VAL A 1 98 ? 3.387 7.148 1.596 1 98.38 98 VAL A C 1
ATOM 862 O O . VAL A 1 98 ? 3.191 5.938 1.496 1 98.38 98 VAL A O 1
ATOM 865 N N . TYR A 1 99 ? 4.523 7.73 1.344 1 98.38 99 TYR A N 1
ATOM 866 C CA . TYR A 1 99 ? 5.664 6.926 0.911 1 98.38 99 TYR A CA 1
ATOM 867 C C . TYR A 1 99 ? 6.023 5.883 1.961 1 98.38 99 TYR A C 1
ATOM 869 O O . TYR A 1 99 ? 6.223 4.711 1.636 1 98.38 99 TYR A O 1
ATOM 877 N N . GLY A 1 100 ? 6.195 6.379 3.168 1 98.5 100 GLY A N 1
ATOM 878 C CA . GLY A 1 100 ? 6.582 5.461 4.227 1 98.5 100 GLY A CA 1
ATOM 879 C C . GLY A 1 100 ? 5.648 4.273 4.355 1 98.5 100 GLY A C 1
ATOM 880 O O . GLY A 1 100 ? 6.102 3.139 4.523 1 98.5 100 GLY A O 1
ATOM 881 N N . PHE A 1 101 ? 4.398 4.543 4.285 1 98.31 101 PHE A N 1
ATOM 882 C CA . PHE A 1 101 ? 3.426 3.457 4.359 1 98.31 101 PHE A CA 1
ATOM 883 C C . PHE A 1 101 ? 3.588 2.502 3.184 1 98.31 101 PHE A C 1
ATOM 885 O O . PHE A 1 101 ? 3.654 1.285 3.369 1 98.31 101 PHE A O 1
ATOM 892 N N . ASN A 1 102 ? 3.607 3.049 2 1 98 102 ASN A N 1
ATOM 893 C CA . ASN A 1 102 ? 3.717 2.229 0.798 1 98 102 ASN A CA 1
ATOM 894 C C . ASN A 1 102 ? 4.941 1.319 0.85 1 98 102 ASN A C 1
ATOM 896 O O . ASN A 1 102 ? 4.836 0.115 0.613 1 98 102 ASN A O 1
ATOM 900 N N . ALA A 1 103 ? 6.09 1.91 1.164 1 98 103 ALA A N 1
ATOM 901 C CA . ALA A 1 103 ? 7.34 1.154 1.171 1 98 103 ALA A CA 1
ATOM 902 C C . ALA A 1 103 ? 7.32 0.068 2.242 1 98 103 ALA A C 1
ATOM 904 O O . ALA A 1 103 ? 7.715 -1.072 1.987 1 98 103 ALA A O 1
ATOM 905 N N . ALA A 1 104 ? 6.816 0.425 3.404 1 98.25 104 ALA A N 1
ATOM 906 C CA . ALA A 1 104 ? 6.754 -0.555 4.488 1 98.25 104 ALA A CA 1
ATOM 907 C C . ALA A 1 104 ? 5.773 -1.677 4.152 1 98.25 104 ALA A C 1
ATOM 909 O O . ALA A 1 104 ? 6.094 -2.857 4.312 1 98.25 104 ALA A O 1
ATOM 910 N N . PHE A 1 105 ? 4.66 -1.332 3.648 1 98.19 105 PHE A N 1
ATOM 911 C CA . PHE A 1 105 ? 3.602 -2.293 3.357 1 98.19 105 PHE A CA 1
ATOM 912 C C . PHE A 1 105 ? 4.023 -3.242 2.24 1 98.19 105 PHE A C 1
ATOM 914 O O . PHE A 1 105 ? 3.867 -4.457 2.359 1 98.19 105 PHE A O 1
ATOM 921 N N . THR A 1 106 ? 4.492 -2.729 1.129 1 98.19 106 THR A N 1
ATOM 922 C CA . THR A 1 106 ? 4.887 -3.58 0.012 1 98.19 106 THR A CA 1
ATOM 923 C C . THR A 1 106 ? 6.047 -4.492 0.41 1 98.19 106 THR A C 1
ATOM 925 O O . THR A 1 106 ? 6.102 -5.652 -0.006 1 98.19 106 THR A O 1
ATOM 928 N N . THR A 1 107 ? 6.992 -3.953 1.236 1 98.38 107 THR A N 1
ATOM 929 C CA . THR A 1 107 ? 8.086 -4.793 1.706 1 98.38 107 THR A CA 1
ATOM 930 C C . THR A 1 107 ? 7.57 -5.891 2.631 1 98.38 107 THR A C 1
ATOM 932 O O . THR A 1 107 ? 8.078 -7.012 2.617 1 98.38 107 THR A O 1
ATOM 935 N N . LEU A 1 108 ? 6.586 -5.543 3.404 1 98 108 LEU A N 1
ATOM 936 C CA . LEU A 1 108 ? 5.969 -6.555 4.254 1 98 108 LEU A CA 1
ATOM 937 C C . LEU A 1 108 ? 5.41 -7.703 3.418 1 98 108 LEU A C 1
ATOM 939 O O . LEU A 1 108 ? 5.594 -8.875 3.762 1 98 108 LEU A O 1
ATOM 943 N N . VAL A 1 109 ? 4.719 -7.391 2.348 1 98.06 109 VAL A N 1
ATOM 944 C CA . VAL A 1 109 ? 4.18 -8.406 1.447 1 98.06 109 VAL A CA 1
ATOM 945 C C . VAL A 1 109 ? 5.312 -9.266 0.896 1 98.06 109 VAL A C 1
ATOM 947 O O . VAL A 1 109 ? 5.195 -10.492 0.839 1 98.06 109 VAL A O 1
ATOM 950 N N . CYS A 1 110 ? 6.426 -8.633 0.536 1 98.06 110 CYS A N 1
ATOM 951 C CA . CYS A 1 110 ? 7.578 -9.359 0.017 1 98.06 110 CYS A CA 1
ATOM 952 C C . CYS A 1 110 ? 8.141 -10.312 1.065 1 98.06 110 CYS A C 1
ATOM 954 O O . CYS A 1 110 ? 8.523 -11.438 0.744 1 98.06 110 CYS A O 1
ATOM 956 N N . LEU A 1 111 ? 8.227 -9.844 2.281 1 98.12 111 LEU A N 1
ATOM 957 C CA . LEU A 1 111 ? 8.773 -10.672 3.355 1 98.12 111 LEU A CA 1
ATOM 958 C C . LEU A 1 111 ? 7.922 -11.914 3.578 1 98.12 111 LEU A C 1
ATOM 960 O O . LEU A 1 111 ? 8.445 -12.992 3.834 1 98.12 111 LEU A O 1
ATOM 964 N N . PHE A 1 112 ? 6.652 -11.797 3.461 1 96.94 112 PHE A N 1
ATOM 965 C CA . PHE A 1 112 ? 5.781 -12.953 3.607 1 96.94 112 PHE A CA 1
ATOM 966 C C . PHE A 1 112 ? 5.969 -13.93 2.447 1 96.94 112 PHE A C 1
ATOM 968 O O . PHE A 1 112 ? 5.898 -15.148 2.633 1 96.94 112 PHE A O 1
ATOM 975 N N . TYR A 1 113 ? 6.168 -13.375 1.269 1 96.62 113 TYR A N 1
ATOM 976 C CA . TYR A 1 113 ? 6.453 -14.227 0.117 1 96.62 113 TYR A CA 1
ATOM 977 C C . TYR A 1 113 ? 7.715 -15.047 0.344 1 96.62 113 TYR A C 1
ATOM 979 O O . TYR A 1 113 ? 7.75 -16.234 0.031 1 96.62 113 TYR A O 1
ATOM 987 N N . ILE A 1 114 ? 8.711 -14.43 0.881 1 97.5 114 ILE A N 1
ATOM 988 C CA . ILE A 1 114 ? 9.977 -15.109 1.161 1 97.5 114 ILE A CA 1
ATOM 989 C C . ILE A 1 114 ? 9.773 -16.125 2.279 1 97.5 114 ILE A C 1
ATOM 991 O O . ILE A 1 114 ? 10.266 -17.25 2.195 1 97.5 114 ILE A O 1
ATOM 995 N N . TYR A 1 115 ? 9.055 -15.664 3.246 1 96.19 115 TYR A N 1
ATOM 996 C CA . TYR A 1 115 ? 8.82 -16.547 4.387 1 96.19 115 TYR A CA 1
ATOM 997 C C . TYR A 1 115 ? 8.094 -17.812 3.955 1 96.19 115 TYR A C 1
ATOM 999 O O . TYR A 1 115 ? 8.414 -18.906 4.418 1 96.19 115 TYR A O 1
ATOM 1007 N N . TRP A 1 116 ? 7.07 -17.641 3.078 1 92.94 116 TRP A N 1
ATOM 1008 C CA . TRP A 1 116 ? 6.34 -18.781 2.545 1 92.94 116 TRP A CA 1
ATOM 1009 C C . TRP A 1 116 ? 6.961 -19.266 1.242 1 92.94 116 TRP A C 1
ATOM 1011 O O . TRP A 1 116 ? 6.297 -19.312 0.205 1 92.94 116 TRP A O 1
ATOM 1021 N N . ASP A 1 117 ? 8.18 -19.641 1.217 1 88.88 117 ASP A N 1
ATOM 1022 C CA . ASP A 1 117 ? 8.953 -19.953 0.024 1 88.88 117 ASP A CA 1
ATOM 1023 C C . ASP A 1 117 ? 8.617 -21.359 -0.497 1 88.88 117 ASP A C 1
ATOM 1025 O O . ASP A 1 117 ? 9.062 -21.75 -1.577 1 88.88 117 ASP A O 1
ATOM 1029 N N . GLN A 1 118 ? 7.824 -22 0.205 1 87.88 118 GLN A N 1
ATOM 1030 C CA . GLN A 1 118 ? 7.41 -23.344 -0.195 1 87.88 118 GLN A CA 1
ATOM 1031 C C . GLN A 1 118 ? 8.617 -24.25 -0.383 1 87.88 118 GLN A C 1
ATOM 1033 O O . GLN A 1 118 ? 8.695 -25 -1.366 1 87.88 118 GLN A O 1
ATOM 1038 N N . GLY A 1 119 ? 9.711 -24.172 0.411 1 90.62 119 GLY A N 1
ATOM 1039 C CA . GLY A 1 119 ? 10.852 -25.078 0.448 1 90.62 119 GLY A CA 1
ATOM 1040 C C . GLY A 1 119 ? 11.914 -24.734 -0.583 1 90.62 119 GLY A C 1
ATOM 1041 O O . GLY A 1 119 ? 12.852 -25.5 -0.793 1 90.62 119 GLY A O 1
ATOM 1042 N N . ARG A 1 120 ? 11.836 -23.641 -1.149 1 94.12 120 ARG A N 1
ATOM 1043 C CA . ARG A 1 120 ? 12.773 -23.25 -2.203 1 94.12 120 ARG A CA 1
ATOM 1044 C C . ARG A 1 120 ? 14.094 -22.766 -1.613 1 94.12 120 ARG A C 1
ATOM 1046 O O . ARG A 1 120 ? 15.125 -22.781 -2.287 1 94.12 120 ARG A O 1
ATOM 1053 N N . LEU A 1 121 ? 14.047 -22.312 -0.38 1 96.62 121 LEU A N 1
ATOM 1054 C CA . LEU A 1 121 ? 15.227 -21.766 0.285 1 96.62 121 LEU A CA 1
ATOM 1055 C C . LEU A 1 121 ? 15.562 -22.578 1.539 1 96.62 121 LEU A C 1
ATOM 1057 O O . LEU A 1 121 ? 14.664 -23.016 2.256 1 96.62 121 LEU A O 1
ATOM 1061 N N . SER A 1 122 ? 16.922 -22.703 1.733 1 97.19 122 SER A N 1
ATOM 1062 C CA . SER A 1 122 ? 17.328 -23.172 3.055 1 97.19 122 SER A CA 1
ATOM 1063 C C . SER A 1 122 ? 17.031 -22.141 4.129 1 97.19 122 SER A C 1
ATOM 1065 O O . SER A 1 122 ? 16.828 -20.953 3.818 1 97.19 122 SER A O 1
ATOM 1067 N N . ASP A 1 123 ? 17.016 -22.578 5.379 1 96.5 123 ASP A N 1
ATOM 1068 C CA . ASP A 1 123 ? 16.75 -21.641 6.469 1 96.5 123 ASP A CA 1
ATOM 1069 C C . ASP A 1 123 ? 17.766 -20.5 6.473 1 96.5 123 ASP A C 1
ATOM 1071 O O . ASP A 1 123 ? 17.391 -19.328 6.664 1 96.5 123 ASP A O 1
ATOM 1075 N N . VAL A 1 124 ? 18.984 -20.859 6.25 1 96.75 124 VAL A N 1
ATOM 1076 C CA . VAL A 1 124 ? 20.047 -19.844 6.262 1 96.75 124 VAL A CA 1
ATOM 1077 C C . VAL A 1 124 ? 19.812 -18.844 5.129 1 96.75 124 VAL A C 1
ATOM 1079 O O . VAL A 1 124 ? 19.891 -17.641 5.344 1 96.75 124 VAL A O 1
ATOM 1082 N N . GLU A 1 125 ? 19.5 -19.359 3.953 1 97.31 125 GLU A N 1
ATOM 1083 C CA . GLU A 1 125 ? 19.234 -18.5 2.807 1 97.31 125 GLU A CA 1
ATOM 1084 C C . GLU A 1 125 ? 18.016 -17.609 3.057 1 97.31 125 GLU A C 1
ATOM 1086 O O . GLU A 1 125 ? 18.031 -16.422 2.729 1 97.31 125 GLU A O 1
ATOM 1091 N N . LYS A 1 126 ? 17.031 -18.234 3.57 1 97.75 126 LYS A N 1
ATOM 1092 C CA . LYS A 1 126 ? 15.773 -17.531 3.832 1 97.75 126 LYS A CA 1
ATOM 1093 C C . LYS A 1 126 ? 15.984 -16.359 4.777 1 97.75 126 LYS A C 1
ATOM 1095 O O . LYS A 1 126 ? 15.578 -15.234 4.473 1 97.75 126 LYS A O 1
ATOM 1100 N N . TYR A 1 127 ? 16.594 -16.531 5.906 1 97.56 127 TYR A N 1
ATOM 1101 C CA . TYR A 1 127 ? 16.766 -15.484 6.906 1 97.56 127 TYR A CA 1
ATOM 1102 C C . TYR A 1 127 ? 17.766 -14.438 6.434 1 97.56 127 TYR A C 1
ATOM 1104 O O . TYR A 1 127 ? 17.641 -13.258 6.75 1 97.56 127 TYR A O 1
ATOM 1112 N N . LYS A 1 128 ? 18.781 -14.883 5.711 1 97.94 128 LYS A N 1
ATOM 1113 C CA . LYS A 1 128 ? 19.703 -13.922 5.113 1 97.94 128 LYS A CA 1
ATOM 1114 C C . LYS A 1 128 ? 18.969 -12.992 4.148 1 97.94 128 LYS A C 1
ATOM 1116 O O . LYS A 1 128 ? 19.156 -11.773 4.188 1 97.94 128 LYS A O 1
ATOM 1121 N N . LEU A 1 129 ? 18.172 -13.609 3.293 1 97.88 129 LEU A N 1
ATOM 1122 C CA . LEU A 1 129 ? 17.422 -12.812 2.326 1 97.88 129 LEU A CA 1
ATOM 1123 C C . LEU A 1 129 ? 16.438 -11.883 3.033 1 97.88 129 LEU A C 1
ATOM 1125 O O . LEU A 1 129 ? 16.344 -10.703 2.693 1 97.88 129 LEU A O 1
ATOM 1129 N N . MET A 1 130 ? 15.727 -12.406 4.023 1 98.25 130 MET A N 1
ATOM 1130 C CA . MET A 1 130 ? 14.805 -11.562 4.781 1 98.25 130 MET A CA 1
ATOM 1131 C C . MET A 1 130 ? 15.539 -10.406 5.449 1 98.25 130 MET A C 1
ATOM 1133 O O . MET A 1 130 ? 15.031 -9.289 5.496 1 98.25 130 MET A O 1
ATOM 1137 N N . ALA A 1 131 ? 16.703 -10.648 5.961 1 98.12 131 ALA A N 1
ATOM 1138 C CA . ALA A 1 131 ? 17.5 -9.617 6.625 1 98.12 131 ALA A CA 1
ATOM 1139 C C . ALA A 1 131 ? 17.844 -8.484 5.66 1 98.12 131 ALA A C 1
ATOM 1141 O O . ALA A 1 131 ? 17.938 -7.324 6.066 1 98.12 131 ALA A O 1
ATOM 1142 N N . ILE A 1 132 ? 18 -8.805 4.449 1 97.06 132 ILE A N 1
ATOM 1143 C CA . ILE A 1 132 ? 18.297 -7.805 3.426 1 97.06 132 ILE A CA 1
ATOM 1144 C C . ILE A 1 132 ? 17.094 -6.887 3.242 1 97.06 132 ILE A C 1
ATOM 1146 O O . ILE A 1 132 ? 17.25 -5.688 2.996 1 97.06 132 ILE A O 1
ATOM 1150 N N . TYR A 1 133 ? 15.891 -7.414 3.416 1 97.75 133 TYR A N 1
ATOM 1151 C CA . TYR A 1 133 ? 14.664 -6.672 3.133 1 97.75 133 TYR A CA 1
ATOM 1152 C C . TYR A 1 133 ? 14.18 -5.93 4.371 1 97.75 133 TYR A C 1
ATOM 1154 O O . TYR A 1 133 ? 13.477 -4.922 4.262 1 97.75 133 TYR A O 1
ATOM 1162 N N . VAL A 1 134 ? 14.555 -6.281 5.516 1 98 134 VAL A N 1
ATOM 1163 C CA . VAL A 1 134 ? 14 -5.801 6.777 1 98 134 VAL A CA 1
ATOM 1164 C C . VAL A 1 134 ? 14.266 -4.305 6.922 1 98 134 VAL A C 1
ATOM 1166 O O . VAL A 1 134 ? 13.383 -3.545 7.332 1 98 134 VAL A O 1
ATOM 1169 N N . PRO A 1 135 ? 15.453 -3.789 6.531 1 96.81 135 PRO A N 1
ATOM 1170 C CA . PRO A 1 135 ? 15.68 -2.35 6.672 1 96.81 135 PRO A CA 1
ATOM 1171 C C . PRO A 1 135 ? 14.719 -1.516 5.824 1 96.81 135 PRO A C 1
ATOM 1173 O O . PRO A 1 135 ? 14.352 -0.404 6.211 1 96.81 135 PRO A O 1
ATOM 1176 N N . TYR A 1 136 ? 14.297 -2.07 4.785 1 96.69 136 TYR A N 1
ATOM 1177 C CA . TYR A 1 136 ? 13.422 -1.35 3.871 1 96.69 136 TYR A CA 1
ATOM 1178 C C . TYR A 1 136 ? 11.977 -1.397 4.348 1 96.69 136 TYR A C 1
ATOM 1180 O O . TYR A 1 136 ? 11.102 -0.739 3.777 1 96.69 136 TYR A O 1
ATOM 1188 N N . LEU A 1 137 ? 11.734 -2.176 5.293 1 98.19 137 LEU A N 1
ATOM 1189 C CA . LEU A 1 137 ? 10.461 -2.131 6.012 1 98.19 137 LEU A CA 1
ATOM 1190 C C . LEU A 1 137 ? 10.562 -1.231 7.238 1 98.19 137 LEU A C 1
ATOM 1192 O O . LEU A 1 137 ? 9.703 -0.37 7.457 1 98.19 137 LEU A O 1
ATOM 1196 N N . ALA A 1 138 ? 11.617 -1.396 8.023 1 98.12 138 ALA A N 1
ATOM 1197 C CA . ALA A 1 138 ? 11.773 -0.743 9.32 1 98.12 138 ALA A CA 1
ATOM 1198 C C . ALA A 1 138 ? 11.922 0.768 9.156 1 98.12 138 ALA A C 1
ATOM 1200 O O . ALA A 1 138 ? 11.227 1.541 9.82 1 98.12 138 ALA A O 1
ATOM 1201 N N . LEU A 1 139 ? 12.773 1.191 8.289 1 98.25 139 LEU A N 1
ATOM 1202 C CA . LEU A 1 139 ? 13.062 2.613 8.156 1 98.25 139 LEU A CA 1
ATOM 1203 C C . LEU A 1 139 ? 11.859 3.373 7.621 1 98.25 139 LEU A C 1
ATOM 1205 O O . LEU A 1 139 ? 11.438 4.375 8.203 1 98.25 139 LEU A O 1
ATOM 1209 N N . PRO A 1 140 ? 11.25 2.887 6.547 1 98.38 140 PRO A N 1
ATOM 1210 C CA . PRO A 1 140 ? 10.055 3.592 6.07 1 98.38 140 PRO A CA 1
ATOM 1211 C C . PRO A 1 140 ? 8.922 3.598 7.098 1 98.38 140 PRO A C 1
ATOM 1213 O O . PRO A 1 140 ? 8.164 4.566 7.18 1 98.38 140 PRO A O 1
ATOM 1216 N N . LEU A 1 141 ? 8.82 2.547 7.82 1 98.5 141 LEU A N 1
ATOM 1217 C CA . LEU A 1 141 ? 7.785 2.502 8.852 1 98.5 141 LEU A CA 1
ATOM 1218 C C . LEU A 1 141 ? 8.031 3.566 9.914 1 98.5 141 LEU A C 1
ATOM 1220 O O . LEU A 1 141 ? 7.105 4.27 10.32 1 98.5 141 LEU A O 1
ATOM 1224 N N . VAL A 1 142 ? 9.242 3.674 10.375 1 98.44 142 VAL A N 1
ATOM 1225 C CA . VAL A 1 142 ? 9.609 4.684 11.359 1 98.44 142 VAL A CA 1
ATOM 1226 C C . VAL A 1 142 ? 9.375 6.078 10.789 1 98.44 142 VAL A C 1
ATOM 1228 O O . VAL A 1 142 ? 8.844 6.957 11.461 1 98.44 142 VAL A O 1
ATOM 1231 N N . LEU A 1 143 ? 9.789 6.246 9.586 1 98.12 143 LEU A N 1
ATOM 1232 C CA . LEU A 1 143 ? 9.586 7.512 8.883 1 98.12 143 LEU A CA 1
ATOM 1233 C C . LEU A 1 143 ? 8.102 7.875 8.844 1 98.12 143 LEU A C 1
ATOM 1235 O O . LEU A 1 143 ? 7.73 9.008 9.156 1 98.12 143 LEU A O 1
ATOM 1239 N N . MET A 1 144 ? 7.262 6.914 8.469 1 98.19 144 MET A N 1
ATOM 1240 C CA . MET A 1 144 ? 5.82 7.121 8.375 1 98.19 144 MET A CA 1
ATOM 1241 C C . MET A 1 144 ? 5.246 7.551 9.727 1 98.19 144 MET A C 1
ATOM 1243 O O . MET A 1 144 ? 4.504 8.531 9.805 1 98.19 144 MET A O 1
ATOM 1247 N N . LEU A 1 145 ? 5.609 6.891 10.734 1 98.12 145 LEU A N 1
ATOM 1248 C CA . LEU A 1 145 ? 5.07 7.168 12.062 1 98.12 145 LEU A CA 1
ATOM 1249 C C . LEU A 1 145 ? 5.574 8.516 12.586 1 98.12 145 LEU A C 1
ATOM 1251 O O . LEU A 1 145 ? 4.828 9.25 13.227 1 98.12 145 LEU A O 1
ATOM 1255 N N . ASP A 1 146 ? 6.809 8.789 12.336 1 97.81 146 ASP A N 1
ATOM 1256 C CA . ASP A 1 146 ? 7.387 10.07 12.75 1 97.81 146 ASP A CA 1
ATOM 1257 C C . ASP A 1 146 ? 6.652 11.242 12.102 1 97.81 146 ASP A C 1
ATOM 1259 O O . ASP A 1 146 ? 6.211 12.156 12.797 1 97.81 146 ASP A O 1
ATOM 1263 N N . TYR A 1 147 ? 6.484 11.164 10.859 1 97.44 147 TYR A N 1
ATOM 1264 C CA . TYR A 1 147 ? 5.875 12.289 10.164 1 97.44 147 TYR A CA 1
ATOM 1265 C C . TYR A 1 147 ? 4.371 12.336 10.406 1 97.44 147 TYR A C 1
ATOM 1267 O O . TYR A 1 147 ? 3.76 13.406 10.391 1 97.44 147 TYR A O 1
ATOM 1275 N N . ALA A 1 148 ? 3.74 11.18 10.648 1 97.31 148 ALA A N 1
ATOM 1276 C CA . ALA A 1 148 ? 2.344 11.18 11.078 1 97.31 148 ALA A CA 1
ATOM 1277 C C . ALA A 1 148 ? 2.178 11.914 12.398 1 97.31 148 ALA A C 1
ATOM 1279 O O . ALA A 1 148 ? 1.236 12.688 12.57 1 97.31 148 ALA A O 1
ATOM 1280 N N . ARG A 1 149 ? 3.068 11.648 13.258 1 96.5 149 ARG A N 1
ATOM 1281 C CA . ARG A 1 149 ? 3.031 12.312 14.562 1 96.5 149 ARG A CA 1
ATOM 1282 C C . ARG A 1 149 ? 3.262 13.812 14.422 1 96.5 149 ARG A C 1
ATOM 1284 O O . ARG A 1 149 ? 2.59 14.617 15.07 1 96.5 149 ARG A O 1
ATOM 1291 N N . ARG A 1 150 ? 4.203 14.188 13.633 1 94.31 150 ARG A N 1
ATOM 1292 C CA . ARG A 1 150 ? 4.48 15.602 13.406 1 94.31 150 ARG A CA 1
ATOM 1293 C C . ARG A 1 150 ? 3.258 16.312 12.836 1 94.31 150 ARG A C 1
ATOM 1295 O O . ARG A 1 150 ? 2.918 17.422 13.273 1 94.31 150 ARG A O 1
ATOM 1302 N N . ILE A 1 151 ? 2.654 15.672 11.898 1 95.56 151 ILE A N 1
ATOM 1303 C CA . ILE A 1 151 ? 1.471 16.266 11.273 1 95.56 151 ILE A CA 1
ATOM 1304 C C . ILE A 1 151 ? 0.351 16.375 12.305 1 95.56 151 ILE A C 1
ATOM 1306 O O . ILE A 1 151 ? -0.294 17.422 12.414 1 95.56 151 ILE A O 1
ATOM 1310 N N . SER A 1 152 ? 0.124 15.328 13.047 1 93.62 152 SER A N 1
ATOM 1311 C CA . SER A 1 152 ? -0.921 15.336 14.062 1 93.62 152 SER A CA 1
ATOM 1312 C C . SER A 1 152 ? -0.682 16.438 15.094 1 93.62 152 SER A C 1
ATOM 1314 O O . SER A 1 152 ? -1.621 17.125 15.508 1 93.62 152 SER A O 1
ATOM 1316 N N . ALA A 1 153 ? 0.53 16.609 15.453 1 91.94 153 ALA A N 1
ATOM 1317 C CA . ALA A 1 153 ? 0.885 17.672 16.391 1 91.94 153 ALA A CA 1
ATOM 1318 C C . ALA A 1 153 ? 0.63 19.047 15.805 1 91.94 153 ALA A C 1
ATOM 1320 O O . ALA A 1 153 ? 0.13 19.938 16.484 1 91.94 153 ALA A O 1
ATOM 1321 N N . ALA A 1 154 ? 0.986 19.141 14.594 1 90.62 154 ALA A N 1
ATOM 1322 C CA . ALA A 1 154 ? 0.792 20.422 13.914 1 90.62 154 ALA A CA 1
ATOM 1323 C C . ALA A 1 154 ? -0.692 20.75 13.773 1 90.62 154 ALA A C 1
ATOM 1325 O O . ALA A 1 154 ? -1.088 21.906 13.828 1 90.62 154 ALA A O 1
ATOM 1326 N N . LEU A 1 155 ? -1.512 19.734 13.594 1 90.75 155 LEU A N 1
ATOM 1327 C CA . LEU A 1 155 ? -2.945 19.906 13.391 1 90.75 155 LEU A CA 1
ATOM 1328 C C . LEU A 1 155 ? -3.656 20.156 14.719 1 90.75 155 LEU A C 1
ATOM 1330 O O . LEU A 1 155 ? -4.777 20.656 14.742 1 90.75 155 LEU A O 1
ATOM 1334 N N . ALA A 1 156 ? -3.18 19.75 15.75 1 85.06 156 ALA A N 1
ATOM 1335 C CA . ALA A 1 156 ? -3.771 19.922 17.078 1 85.06 156 ALA A CA 1
ATOM 1336 C C . ALA A 1 156 ? -3.676 21.375 17.531 1 85.06 156 ALA A C 1
ATOM 1338 O O . ALA A 1 156 ? -4.492 21.844 18.328 1 85.06 156 ALA A O 1
ATOM 1339 N N . VAL A 1 157 ? -2.707 22.078 17.047 1 71 157 VAL A N 1
ATOM 1340 C CA . VAL A 1 157 ? -2.525 23.469 17.469 1 71 157 VAL A CA 1
ATOM 1341 C C . VAL A 1 157 ? -3.566 24.359 16.797 1 71 157 VAL A C 1
ATOM 1343 O O . VAL A 1 157 ? -3.721 24.328 15.578 1 71 157 VAL A O 1
ATOM 1346 N N . LYS A 1 158 ? -4.797 24.797 17.578 1 62.94 158 LYS A N 1
ATOM 1347 C CA . LYS A 1 158 ? -5.895 25.672 17.188 1 62.94 158 LYS A CA 1
ATOM 1348 C C . LYS A 1 158 ? -5.371 26.938 16.516 1 62.94 158 LYS A C 1
ATOM 1350 O O . LYS A 1 158 ? -4.477 27.609 17.047 1 62.94 158 LYS A O 1
ATOM 1355 N N . PRO A 1 159 ? -5.738 27.062 15.164 1 52.31 159 PRO A N 1
ATOM 1356 C CA . PRO A 1 159 ? -5.324 28.391 14.68 1 52.31 159 PRO A CA 1
ATOM 1357 C C . PRO A 1 159 ? -5.738 29.516 15.625 1 52.31 159 PRO A C 1
ATOM 1359 O O . PRO A 1 159 ? -6.777 29.422 16.281 1 52.31 159 PRO A O 1
ATOM 1362 N N . LYS A 1 160 ? -4.828 30.203 16.25 1 44.97 160 LYS A N 1
ATOM 1363 C CA . LYS A 1 160 ? -5.207 31.375 17.047 1 44.97 160 LYS A CA 1
ATOM 1364 C C . LYS A 1 160 ? -6.297 32.188 16.328 1 44.97 160 LYS A C 1
ATOM 1366 O O . LYS A 1 160 ? -6.156 32.531 15.156 1 44.97 160 LYS A O 1
ATOM 1371 N N . GLN A 1 161 ? -7.574 31.922 16.547 1 39.88 161 GLN A N 1
ATOM 1372 C CA . GLN A 1 161 ? -8.555 32.969 16.219 1 39.88 161 GLN A CA 1
ATOM 1373 C C . GLN A 1 161 ? -7.98 34.344 16.406 1 39.88 161 GLN A C 1
ATOM 1375 O O . GLN A 1 161 ? -7.469 34.688 17.484 1 39.88 161 GLN A O 1
ATOM 1380 N N . LEU A 1 162 ? -7.508 35.031 15.312 1 32.84 162 LEU A N 1
ATOM 1381 C CA . LEU A 1 162 ? -7.473 36.469 15.469 1 32.84 162 LEU A CA 1
ATOM 1382 C C . LEU A 1 162 ? -8.836 37 15.891 1 32.84 162 LEU A C 1
ATOM 1384 O O . LEU A 1 162 ? -9.867 36.531 15.406 1 32.84 162 LEU A O 1
ATOM 1388 N N . MET B 1 1 ? -18.234 19 15.18 1 45.75 1 MET B N 1
ATOM 1389 C CA . MET B 1 1 ? -18.25 19.375 13.773 1 45.75 1 MET B CA 1
ATOM 1390 C C . MET B 1 1 ? -19.219 18.5 12.984 1 45.75 1 MET B C 1
ATOM 1392 O O . MET B 1 1 ? -19.062 17.281 12.953 1 45.75 1 MET B O 1
ATOM 1396 N N . THR B 1 2 ? -20.438 18.891 12.789 1 59 2 THR B N 1
ATOM 1397 C CA . THR B 1 2 ? -21.469 18.312 11.945 1 59 2 THR B CA 1
ATOM 1398 C C . THR B 1 2 ? -20.906 17.969 10.562 1 59 2 THR B C 1
ATOM 1400 O O . THR B 1 2 ? -19.953 18.609 10.102 1 59 2 THR B O 1
ATOM 1403 N N . LEU B 1 3 ? -20.953 16.594 10.227 1 68.12 3 LEU B N 1
ATOM 1404 C CA . LEU B 1 3 ? -20.641 16.219 8.844 1 68.12 3 LEU B CA 1
ATOM 1405 C C . LEU B 1 3 ? -21.359 17.141 7.863 1 68.12 3 LEU B C 1
ATOM 1407 O O . LEU B 1 3 ? -22.391 16.766 7.297 1 68.12 3 LEU B O 1
ATOM 1411 N N . VAL B 1 4 ? -21.031 18.344 7.879 1 71.44 4 VAL B N 1
ATOM 1412 C CA . VAL B 1 4 ? -21.719 19.344 7.07 1 71.44 4 VAL B CA 1
ATOM 1413 C C . VAL B 1 4 ? -21.234 19.266 5.625 1 71.44 4 VAL B C 1
ATOM 1415 O O . VAL B 1 4 ? -22.031 19.391 4.688 1 71.44 4 VAL B O 1
ATOM 1418 N N . ASN B 1 5 ? -20.062 18.953 5.43 1 87.94 5 ASN B N 1
ATOM 1419 C CA . ASN B 1 5 ? -19.484 18.844 4.09 1 87.94 5 ASN B CA 1
ATOM 1420 C C . ASN B 1 5 ? -19.938 17.562 3.389 1 87.94 5 ASN B C 1
ATOM 1422 O O . ASN B 1 5 ? -19.859 16.484 3.961 1 87.94 5 ASN B O 1
ATOM 1426 N N . ARG B 1 6 ? -20.547 17.703 2.191 1 92.19 6 ARG B N 1
ATOM 1427 C CA . ARG B 1 6 ? -21.094 16.578 1.431 1 92.19 6 ARG B CA 1
ATOM 1428 C C . ARG B 1 6 ? -20.047 15.5 1.218 1 92.19 6 ARG B C 1
ATOM 1430 O O . ARG B 1 6 ? -20.344 14.305 1.306 1 92.19 6 ARG B O 1
ATOM 1437 N N . ARG B 1 7 ? -18.906 15.906 0.902 1 94.38 7 ARG B N 1
ATOM 1438 C CA . ARG B 1 7 ? -17.844 14.945 0.7 1 94.38 7 ARG B CA 1
ATOM 1439 C C . ARG B 1 7 ? -17.594 14.125 1.961 1 94.38 7 ARG B C 1
ATOM 1441 O O . ARG B 1 7 ? -17.453 12.898 1.895 1 94.38 7 ARG B O 1
ATOM 1448 N N . ASP B 1 8 ? -17.578 14.805 3.068 1 95.62 8 ASP B N 1
ATOM 1449 C CA . ASP B 1 8 ? -17.344 14.117 4.332 1 95.62 8 ASP B CA 1
ATOM 1450 C C . ASP B 1 8 ? -18.484 13.148 4.648 1 95.62 8 ASP B C 1
ATOM 1452 O O . ASP B 1 8 ? -18.266 12.094 5.246 1 95.62 8 ASP B O 1
ATOM 1456 N N . GLN B 1 9 ? -19.688 13.531 4.227 1 96.06 9 GLN B N 1
ATOM 1457 C CA . GLN B 1 9 ? -20.812 12.625 4.41 1 96.06 9 GLN B CA 1
ATOM 1458 C C . GLN B 1 9 ? -20.641 11.352 3.582 1 96.06 9 GLN B C 1
ATOM 1460 O O . GLN B 1 9 ? -20.906 10.25 4.062 1 96.06 9 GLN B O 1
ATOM 1465 N N . VAL B 1 10 ? -20.234 11.531 2.387 1 96.81 10 VAL B N 1
ATOM 1466 C CA . VAL B 1 10 ? -20.016 10.391 1.508 1 96.81 10 VAL B CA 1
ATOM 1467 C C . VAL B 1 10 ? -18.938 9.477 2.111 1 96.81 10 VAL B C 1
ATOM 1469 O O . VAL B 1 10 ? -19.109 8.258 2.166 1 96.81 10 VAL B O 1
ATOM 1472 N N . TYR B 1 11 ? -17.828 10.102 2.59 1 97.69 11 TYR B N 1
ATOM 1473 C CA . TYR B 1 11 ? -16.75 9.32 3.203 1 97.69 11 TYR B CA 1
ATOM 1474 C C . TYR B 1 11 ? -17.266 8.555 4.414 1 97.69 11 TYR B C 1
ATOM 1476 O O . TYR B 1 11 ? -16.938 7.383 4.602 1 97.69 11 TYR B O 1
ATOM 1484 N N . TRP B 1 12 ? -18.078 9.219 5.195 1 97.19 12 TRP B N 1
ATOM 1485 C CA . TRP B 1 12 ? -18.594 8.617 6.426 1 97.19 12 TRP B CA 1
ATOM 1486 C C . TRP B 1 12 ? -19.453 7.398 6.117 1 97.19 12 TRP B C 1
ATOM 1488 O O . TRP B 1 12 ? -19.266 6.34 6.723 1 97.19 12 TRP B O 1
ATOM 1498 N N . TRP B 1 13 ? -20.344 7.551 5.156 1 96.94 13 TRP B N 1
ATOM 1499 C CA . TRP B 1 13 ? -21.203 6.434 4.766 1 96.94 13 TRP B CA 1
ATOM 1500 C C . TRP B 1 13 ? -20.391 5.305 4.156 1 96.94 13 TRP B C 1
ATOM 1502 O O . TRP B 1 13 ? -20.688 4.125 4.359 1 96.94 13 TRP B O 1
ATOM 1512 N N . TYR B 1 14 ? -19.438 5.648 3.422 1 97.88 14 TYR B N 1
ATOM 1513 C CA . TYR B 1 14 ? -18.531 4.668 2.83 1 97.88 14 TYR B CA 1
ATOM 1514 C C . TYR B 1 14 ? -17.906 3.793 3.904 1 97.88 14 TYR B C 1
ATOM 1516 O O . TYR B 1 14 ? -17.891 2.566 3.783 1 97.88 14 TYR B O 1
ATOM 1524 N N . PHE B 1 15 ? -17.359 4.426 4.977 1 98 15 PHE B N 1
ATOM 1525 C CA . PHE B 1 15 ? -16.719 3.668 6.043 1 98 15 PHE B CA 1
ATOM 1526 C C . PHE B 1 15 ? -17.734 2.812 6.789 1 98 15 PHE B C 1
ATOM 1528 O O . PHE B 1 15 ? -17.453 1.661 7.129 1 98 15 PHE B O 1
ATOM 1535 N N . LEU B 1 16 ? -18.891 3.393 6.969 1 97.44 16 LEU B N 1
ATOM 1536 C CA . LEU B 1 16 ? -19.938 2.668 7.691 1 97.44 16 LEU B CA 1
ATOM 1537 C C . LEU B 1 16 ? -20.328 1.396 6.945 1 97.44 16 LEU B C 1
ATOM 1539 O O . LEU B 1 16 ? -20.422 0.325 7.547 1 97.44 16 LEU B O 1
ATOM 1543 N N . VAL B 1 17 ? -20.484 1.491 5.664 1 96.19 17 VAL B N 1
ATOM 1544 C CA . VAL B 1 17 ? -20.938 0.366 4.852 1 96.19 17 VAL B CA 1
ATOM 1545 C C . VAL B 1 17 ? -19.797 -0.636 4.68 1 96.19 17 VAL B C 1
ATOM 1547 O O . VAL B 1 17 ? -20.031 -1.835 4.52 1 96.19 17 VAL B O 1
ATOM 1550 N N . HIS B 1 18 ? -18.594 -0.194 4.715 1 96.88 18 HIS B N 1
ATOM 1551 C CA . HIS B 1 18 ? -17.422 -1.054 4.5 1 96.88 18 HIS B CA 1
ATOM 1552 C C . HIS B 1 18 ? -17.203 -1.987 5.688 1 96.88 18 HIS B C 1
ATOM 1554 O O . HIS B 1 18 ? -16.609 -3.051 5.539 1 96.88 18 HIS B O 1
ATOM 1560 N N . ILE B 1 19 ? -17.656 -1.608 6.859 1 97.5 19 ILE B N 1
ATOM 1561 C CA . ILE B 1 19 ? -17.469 -2.4 8.07 1 97.5 19 ILE B CA 1
ATOM 1562 C C . ILE B 1 19 ? -18.094 -3.777 7.895 1 97.5 19 ILE B C 1
ATOM 1564 O O . ILE B 1 19 ? -17.406 -4.797 7.953 1 97.5 19 ILE B O 1
ATOM 1568 N N . PRO B 1 20 ? -19.391 -3.869 7.559 1 96.06 20 PRO B N 1
ATOM 1569 C CA . PRO B 1 20 ? -19.953 -5.211 7.379 1 96.06 20 PRO B CA 1
ATOM 1570 C C . PRO B 1 20 ? -19.375 -5.934 6.164 1 96.06 20 PRO B C 1
ATOM 1572 O O . PRO B 1 20 ? -19.219 -7.16 6.188 1 96.06 20 PRO B O 1
ATOM 1575 N N . ILE B 1 21 ? -19.047 -5.258 5.121 1 94 21 ILE B N 1
ATOM 1576 C CA . ILE B 1 21 ? -18.469 -5.875 3.932 1 94 21 ILE B CA 1
ATOM 1577 C C . ILE B 1 21 ? -17.141 -6.531 4.281 1 94 21 ILE B C 1
ATOM 1579 O O . ILE B 1 21 ? -16.875 -7.664 3.871 1 94 21 ILE B O 1
ATOM 1583 N N . THR B 1 22 ? -16.328 -5.809 5.027 1 95.75 22 THR B N 1
ATOM 1584 C CA . THR B 1 22 ? -15.031 -6.34 5.445 1 95.75 22 THR B CA 1
ATOM 1585 C C . THR B 1 22 ? -15.211 -7.562 6.336 1 95.75 22 THR B C 1
ATOM 1587 O O . THR B 1 22 ? -14.539 -8.578 6.145 1 95.75 22 THR B O 1
ATOM 1590 N N . ILE B 1 23 ? -16.156 -7.531 7.188 1 95.44 23 ILE B N 1
ATOM 1591 C CA . ILE B 1 23 ? -16.375 -8.602 8.156 1 95.44 23 ILE B CA 1
ATOM 1592 C C . ILE B 1 23 ? -16.906 -9.844 7.441 1 95.44 23 ILE B C 1
ATOM 1594 O O . ILE B 1 23 ? -16.453 -10.961 7.699 1 95.44 23 ILE B O 1
ATOM 1598 N N . PHE B 1 24 ? -17.75 -9.664 6.434 1 94.31 24 PHE B N 1
ATOM 1599 C CA . PHE B 1 24 ? -18.438 -10.812 5.855 1 94.31 24 PHE B CA 1
ATOM 1600 C C . PHE B 1 24 ? -17.75 -11.281 4.586 1 94.31 24 PHE B C 1
ATOM 1602 O O . PHE B 1 24 ? -17.781 -12.469 4.262 1 94.31 24 PHE B O 1
ATOM 1609 N N . MET B 1 25 ? -17.141 -10.406 3.904 1 94.06 25 MET B N 1
ATOM 1610 C CA . MET B 1 25 ? -16.578 -10.781 2.609 1 94.06 25 MET B CA 1
ATOM 1611 C C . MET B 1 25 ? -15.062 -10.898 2.688 1 94.06 25 MET B C 1
ATOM 1613 O O . MET B 1 25 ? -14.5 -11.953 2.412 1 94.06 25 MET B O 1
ATOM 1617 N N . ASP B 1 26 ? -14.414 -9.812 3.143 1 94.44 26 ASP B N 1
ATOM 1618 C CA . ASP B 1 26 ? -12.953 -9.781 3.115 1 94.44 26 ASP B CA 1
ATOM 1619 C C . ASP B 1 26 ? -12.367 -10.781 4.109 1 94.44 26 ASP B C 1
ATOM 1621 O O . ASP B 1 26 ? -11.258 -11.281 3.916 1 94.44 26 ASP B O 1
ATOM 1625 N N . SER B 1 27 ? -13.117 -11.109 5.109 1 95.38 27 SER B N 1
ATOM 1626 C CA . SER B 1 27 ? -12.633 -12.055 6.105 1 95.38 27 SER B CA 1
ATOM 1627 C C . SER B 1 27 ? -12.406 -13.438 5.496 1 95.38 27 SER B C 1
ATOM 1629 O O . SER B 1 27 ? -11.594 -14.219 5.992 1 95.38 27 SER B O 1
ATOM 1631 N N . ASN B 1 28 ? -13.07 -13.727 4.367 1 94.94 28 ASN B N 1
ATOM 1632 C CA . ASN B 1 28 ? -12.961 -15.023 3.713 1 94.94 28 ASN B CA 1
ATOM 1633 C C . ASN B 1 28 ? -11.594 -15.219 3.072 1 94.94 28 ASN B C 1
ATOM 1635 O O . ASN B 1 28 ? -11.219 -16.344 2.719 1 94.94 28 ASN B O 1
ATOM 1639 N N . LEU B 1 29 ? -10.859 -14.148 2.965 1 94.5 29 LEU B N 1
ATOM 1640 C CA . LEU B 1 29 ? -9.523 -14.242 2.385 1 94.5 29 LEU B CA 1
ATOM 1641 C C . LEU B 1 29 ? -8.539 -14.844 3.383 1 94.5 29 LEU B C 1
ATOM 1643 O O . LEU B 1 29 ? -7.531 -15.438 2.988 1 94.5 29 LEU B O 1
ATOM 1647 N N . VAL B 1 30 ? -8.836 -14.656 4.645 1 93.62 30 VAL B N 1
ATOM 1648 C CA . VAL B 1 30 ? -7.824 -14.938 5.656 1 93.62 30 VAL B CA 1
ATOM 1649 C C . VAL B 1 30 ? -8.305 -16.047 6.578 1 93.62 30 VAL B C 1
ATOM 1651 O O . VAL B 1 30 ? -7.527 -16.938 6.953 1 93.62 30 VAL B O 1
ATOM 1654 N N . VAL B 1 31 ? -9.555 -16.031 6.898 1 93.38 31 VAL B N 1
ATOM 1655 C CA . VAL B 1 31 ? -10.117 -17 7.836 1 93.38 31 VAL B CA 1
ATOM 1656 C C . VAL B 1 31 ? -10.469 -18.297 7.098 1 93.38 31 VAL B C 1
ATOM 1658 O O . VAL B 1 31 ? -11.211 -18.266 6.113 1 93.38 31 VAL B O 1
ATOM 1661 N N . PRO B 1 32 ? -9.898 -19.375 7.559 1 92.62 32 PRO B N 1
ATOM 1662 C CA . PRO B 1 32 ? -10.25 -20.656 6.93 1 92.62 32 PRO B CA 1
ATOM 1663 C C . PRO B 1 32 ? -11.75 -20.938 6.945 1 92.62 32 PRO B C 1
ATOM 1665 O O . PRO B 1 32 ? -12.453 -20.469 7.844 1 92.62 32 PRO B O 1
ATOM 1668 N N . ARG B 1 33 ? -12.109 -21.672 5.977 1 89.75 33 ARG B N 1
ATOM 1669 C CA . ARG B 1 33 ? -13.523 -21.953 5.77 1 89.75 33 ARG B CA 1
ATOM 1670 C C . ARG B 1 33 ? -14.148 -22.594 7 1 89.75 33 ARG B C 1
ATOM 1672 O O . ARG B 1 33 ? -15.305 -22.328 7.336 1 89.75 33 ARG B O 1
ATOM 1679 N N . GLU B 1 34 ? -13.43 -23.375 7.707 1 92.19 34 GLU B N 1
ATOM 1680 C CA . GLU B 1 34 ? -13.93 -24.125 8.859 1 92.19 34 GLU B CA 1
ATOM 1681 C C . GLU B 1 34 ? -14.305 -23.188 10 1 92.19 34 GLU B C 1
ATOM 1683 O O . GLU B 1 34 ? -15.141 -23.531 10.844 1 92.19 34 GLU B O 1
ATOM 1688 N N . TYR B 1 35 ? -13.68 -22.047 10.039 1 92.25 35 TYR B N 1
ATOM 1689 C CA . TYR B 1 35 ? -13.914 -21.125 11.141 1 92.25 35 TYR B CA 1
ATOM 1690 C C . TYR B 1 35 ? -14.797 -19.953 10.695 1 92.25 35 TYR B C 1
ATOM 1692 O O . TYR B 1 35 ? -15.094 -19.062 11.484 1 92.25 35 TYR B O 1
ATOM 1700 N N . GLN B 1 36 ? -15.227 -20.016 9.5 1 90.69 36 GLN B N 1
ATOM 1701 C CA . GLN B 1 36 ? -16.016 -18.906 8.969 1 90.69 36 GLN B CA 1
ATOM 1702 C C . GLN B 1 36 ? -17.484 -19.062 9.305 1 90.69 36 GLN B C 1
ATOM 1704 O O . GLN B 1 36 ? -18.016 -20.172 9.352 1 90.69 36 GLN B O 1
ATOM 1709 N N . TRP B 1 37 ? -18.094 -17.891 9.5 1 92.19 37 TRP B N 1
ATOM 1710 C CA . TRP B 1 37 ? -19.547 -17.859 9.688 1 92.19 37 TRP B CA 1
ATOM 1711 C C . TRP B 1 37 ? -20.266 -18.312 8.422 1 92.19 37 TRP B C 1
ATOM 1713 O O . TRP B 1 37 ? -19.875 -17.938 7.312 1 92.19 37 TRP B O 1
ATOM 1723 N N . SER B 1 38 ? -21.328 -19.094 8.586 1 93.25 38 SER B N 1
ATOM 1724 C CA . SER B 1 38 ? -22.062 -19.672 7.465 1 93.25 38 SER B CA 1
ATOM 1725 C C . SER B 1 38 ? -22.594 -18.609 6.52 1 93.25 38 SER B C 1
ATOM 1727 O O . SER B 1 38 ? -22.578 -18.781 5.301 1 93.25 38 SER B O 1
ATOM 1729 N N . GLN B 1 39 ? -23.078 -17.531 7.109 1 93.31 39 GLN B N 1
ATOM 1730 C CA . GLN B 1 39 ? -23.609 -16.453 6.285 1 93.31 39 GLN B CA 1
ATOM 1731 C C . GLN B 1 39 ? -22.516 -15.844 5.406 1 93.31 39 GLN B C 1
ATOM 1733 O O . GLN B 1 39 ? -22.781 -15.445 4.27 1 93.31 39 GLN B O 1
ATOM 1738 N N . SER B 1 40 ? -21.328 -15.727 5.895 1 94.75 40 SER B N 1
ATOM 1739 C CA . SER B 1 40 ? -20.203 -15.203 5.129 1 94.75 40 SER B CA 1
ATOM 1740 C C . SER B 1 40 ? -19.859 -16.109 3.957 1 94.75 40 SER B C 1
ATOM 1742 O O . SER B 1 40 ? -19.578 -15.641 2.852 1 94.75 40 SER B O 1
ATOM 1744 N N . LEU B 1 41 ? -19.938 -17.344 4.207 1 95.62 41 LEU B N 1
ATOM 1745 C CA . LEU B 1 41 ? -19.641 -18.328 3.166 1 95.62 41 LEU B CA 1
ATOM 1746 C C . LEU B 1 41 ? -20.688 -18.297 2.062 1 95.62 41 LEU B C 1
ATOM 1748 O O . LEU B 1 41 ? -20.359 -18.422 0.881 1 95.62 41 LEU B O 1
ATOM 1752 N N . LYS B 1 42 ? -21.891 -18.156 2.467 1 94.81 42 LYS B N 1
ATOM 1753 C CA . LYS B 1 42 ? -22.969 -18.062 1.485 1 94.81 42 LYS B CA 1
ATOM 1754 C C . LYS B 1 42 ? -22.781 -16.844 0.582 1 94.81 42 LYS B C 1
ATOM 1756 O O . LYS B 1 42 ? -22.984 -16.938 -0.632 1 94.81 42 LYS B O 1
ATOM 1761 N N . LEU B 1 43 ? -22.484 -15.766 1.193 1 94.69 43 LEU B N 1
ATOM 1762 C CA . LEU B 1 43 ? -22.25 -14.547 0.426 1 94.69 43 LEU B CA 1
ATOM 1763 C C . LEU B 1 43 ? -21.078 -14.727 -0.529 1 94.69 43 LEU B C 1
ATOM 1765 O O . LEU B 1 43 ? -21.141 -14.289 -1.683 1 94.69 43 LEU B O 1
ATOM 1769 N N . LEU B 1 44 ? -20.047 -15.281 -0.035 1 95.94 44 LEU B N 1
ATOM 1770 C CA . LEU B 1 44 ? -18.859 -15.539 -0.847 1 95.94 44 LEU B CA 1
ATOM 1771 C C . LEU B 1 44 ? -19.203 -16.422 -2.039 1 95.94 44 LEU B C 1
ATOM 1773 O O . LEU B 1 44 ? -18.844 -16.109 -3.178 1 95.94 44 LEU B O 1
ATOM 1777 N N . ASP B 1 45 ? -19.844 -17.5 -1.779 1 96.06 45 ASP B N 1
ATOM 1778 C CA . ASP B 1 45 ? -20.188 -18.453 -2.828 1 96.06 45 ASP B CA 1
ATOM 1779 C C . ASP B 1 45 ? -21.094 -17.812 -3.871 1 96.06 45 ASP B C 1
ATOM 1781 O O . ASP B 1 45 ? -20.938 -18.047 -5.07 1 96.06 45 ASP B O 1
ATOM 1785 N N . PHE B 1 46 ? -22.031 -17.078 -3.408 1 96.62 46 PHE B N 1
ATOM 1786 C CA . PHE B 1 46 ? -22.922 -16.359 -4.312 1 96.62 46 PHE B CA 1
ATOM 1787 C C . PHE B 1 46 ? -22.125 -15.398 -5.199 1 96.62 46 PHE B C 1
ATOM 1789 O O . PHE B 1 46 ? -22.344 -15.359 -6.414 1 96.62 46 PHE B O 1
ATOM 1796 N N . HIS B 1 47 ? -21.266 -14.656 -4.605 1 96.69 47 HIS B N 1
ATOM 1797 C CA . HIS B 1 47 ? -20.469 -13.688 -5.344 1 96.69 47 HIS B CA 1
ATOM 1798 C C . HIS B 1 47 ? -19.594 -14.391 -6.379 1 96.69 47 HIS B C 1
ATOM 1800 O O . HIS B 1 47 ? -19.484 -13.93 -7.52 1 96.69 47 HIS B O 1
ATOM 1806 N N . ILE B 1 48 ? -18.969 -15.469 -6.016 1 96.75 48 ILE B N 1
ATOM 1807 C CA . ILE B 1 48 ? -18.094 -16.219 -6.914 1 96.75 48 ILE B CA 1
ATOM 1808 C C . ILE B 1 48 ? -18.922 -16.797 -8.062 1 96.75 48 ILE B C 1
ATOM 1810 O O . ILE B 1 48 ? -18.516 -16.703 -9.227 1 96.75 48 ILE B O 1
ATOM 1814 N N . ALA B 1 49 ? -20.047 -17.312 -7.773 1 96.5 49 ALA B N 1
ATOM 1815 C CA . ALA B 1 49 ? -20.922 -17.891 -8.789 1 96.5 49 ALA B CA 1
ATOM 1816 C C . ALA B 1 49 ? -21.438 -16.828 -9.75 1 96.5 49 ALA B C 1
ATOM 1818 O O . ALA B 1 49 ? -21.578 -17.078 -10.953 1 96.5 49 ALA B O 1
ATOM 1819 N N . THR B 1 50 ? -21.688 -15.68 -9.242 1 96.88 50 THR B N 1
ATOM 1820 C CA . THR B 1 50 ? -22.312 -14.617 -10.023 1 96.88 50 THR B CA 1
ATOM 1821 C C . THR B 1 50 ? -21.266 -13.891 -10.875 1 96.88 50 THR B C 1
ATOM 1823 O O . THR B 1 50 ? -21.547 -13.492 -12 1 96.88 50 THR B O 1
ATOM 1826 N N . ASN B 1 51 ? -20.078 -13.758 -10.328 1 97 51 ASN B N 1
ATOM 1827 C CA . ASN B 1 51 ? -19.141 -12.844 -10.969 1 97 51 ASN B CA 1
ATOM 1828 C C . ASN B 1 51 ? -17.859 -13.555 -11.391 1 97 51 ASN B C 1
ATOM 1830 O O . ASN B 1 51 ? -16.984 -12.953 -12.023 1 97 51 ASN B O 1
ATOM 1834 N N . ASN B 1 52 ? -17.703 -14.789 -11.102 1 97.31 52 ASN B N 1
ATOM 1835 C CA . ASN B 1 52 ? -16.484 -15.531 -11.406 1 97.31 52 ASN B CA 1
ATOM 1836 C C . ASN B 1 52 ? -15.234 -14.789 -10.938 1 97.31 52 ASN B C 1
ATOM 1838 O O . ASN B 1 52 ? -14.289 -14.609 -11.703 1 97.31 52 ASN B O 1
ATOM 1842 N N . ASP B 1 53 ? -15.258 -14.43 -9.711 1 97.69 53 ASP B N 1
ATOM 1843 C CA . ASP B 1 53 ? -14.18 -13.625 -9.133 1 97.69 53 ASP B CA 1
ATOM 1844 C C . ASP B 1 53 ? -12.938 -14.477 -8.891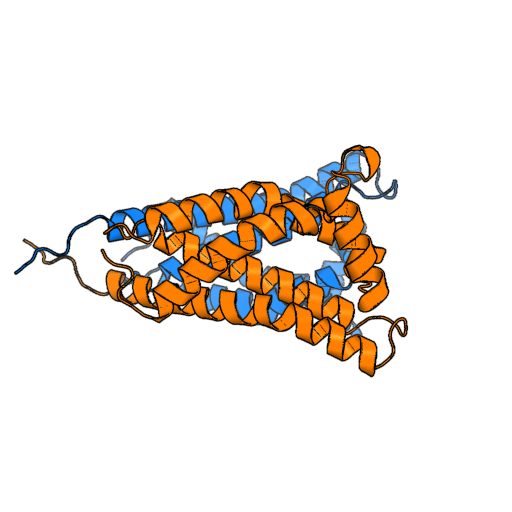 1 97.69 53 ASP B C 1
ATOM 1846 O O . ASP B 1 53 ? -12.82 -15.141 -7.859 1 97.69 53 ASP B O 1
ATOM 1850 N N . ILE B 1 54 ? -12 -14.398 -9.789 1 97.38 54 ILE B N 1
ATOM 1851 C CA . ILE B 1 54 ? -10.828 -15.266 -9.789 1 97.38 54 ILE B CA 1
ATOM 1852 C C . ILE B 1 54 ? -9.938 -14.93 -8.602 1 97.38 54 ILE B C 1
ATOM 1854 O O . ILE B 1 54 ? -9.141 -15.758 -8.156 1 97.38 54 ILE B O 1
ATOM 1858 N N . LEU B 1 55 ? -10.016 -13.695 -8.062 1 97.25 55 LEU B N 1
ATOM 1859 C CA . LEU B 1 55 ? -9.258 -13.336 -6.863 1 97.25 55 LEU B CA 1
ATOM 1860 C C . LEU B 1 55 ? -9.727 -14.156 -5.664 1 97.25 55 LEU B C 1
ATOM 1862 O O . LEU B 1 55 ? -8.906 -14.695 -4.922 1 97.25 55 LEU B O 1
ATOM 1866 N N . LEU B 1 56 ? -11.031 -14.266 -5.57 1 96.31 56 LEU B N 1
ATOM 1867 C CA . LEU B 1 56 ? -11.602 -14.953 -4.414 1 96.31 56 LEU B CA 1
ATOM 1868 C C . LEU B 1 56 ? -11.578 -16.469 -4.613 1 96.31 56 LEU B C 1
ATOM 1870 O O . LEU B 1 56 ? -11.617 -17.219 -3.641 1 96.31 56 LEU B O 1
ATOM 1874 N N . ILE B 1 57 ? -11.508 -16.859 -5.836 1 95.69 57 ILE B N 1
ATOM 1875 C CA . ILE B 1 57 ? -11.375 -18.281 -6.141 1 95.69 57 ILE B CA 1
ATOM 1876 C C . ILE B 1 57 ? -9.953 -18.734 -5.84 1 95.69 57 ILE B C 1
ATOM 1878 O O . ILE B 1 57 ? -9.75 -19.734 -5.133 1 95.69 57 ILE B O 1
ATOM 1882 N N . ASP B 1 58 ? -8.969 -18.016 -6.328 1 94.88 58 ASP B N 1
ATOM 1883 C CA . ASP B 1 58 ? -7.57 -18.422 -6.227 1 94.88 58 ASP B CA 1
ATOM 1884 C C . ASP B 1 58 ? -7 -18.094 -4.852 1 94.88 58 ASP B C 1
ATOM 1886 O O . ASP B 1 58 ? -6.164 -18.844 -4.324 1 94.88 58 ASP B O 1
ATOM 1890 N N . ARG B 1 59 ? -7.32 -16.922 -4.301 1 95.44 59 ARG B N 1
ATOM 1891 C CA . ARG B 1 59 ? -6.836 -16.406 -3.027 1 95.44 59 ARG B CA 1
ATOM 1892 C C . ARG B 1 59 ? -5.316 -16.5 -2.938 1 95.44 59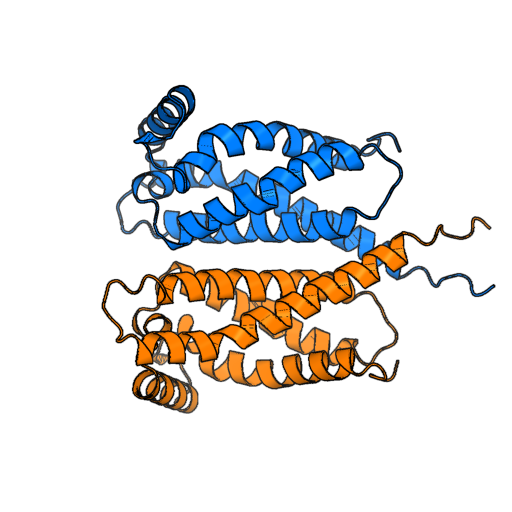 ARG B C 1
ATOM 1894 O O . ARG B 1 59 ? -4.785 -17.078 -1.987 1 95.44 59 ARG B O 1
ATOM 1901 N N . PRO B 1 60 ? -4.668 -15.875 -3.906 1 94.69 60 PRO B N 1
ATOM 1902 C CA . PRO B 1 60 ? -3.205 -15.977 -3.855 1 94.69 60 PRO B CA 1
ATOM 1903 C C . PRO B 1 60 ? -2.623 -15.438 -2.551 1 94.69 60 PRO B C 1
ATOM 1905 O O . PRO B 1 60 ? -3.248 -14.602 -1.89 1 94.69 60 PRO B O 1
ATOM 1908 N N . ASP B 1 61 ? -1.435 -15.805 -2.176 1 93.31 61 ASP B N 1
ATOM 1909 C CA . ASP B 1 61 ? -0.824 -15.492 -0.89 1 93.31 61 ASP B CA 1
ATOM 1910 C C . ASP B 1 61 ? -0.734 -13.977 -0.684 1 93.31 61 ASP B C 1
ATOM 1912 O O . ASP B 1 61 ? -1.014 -13.477 0.408 1 93.31 61 ASP B O 1
ATOM 1916 N N . TRP B 1 62 ? -0.295 -13.297 -1.742 1 95.69 62 TRP B N 1
ATOM 1917 C CA . TRP B 1 62 ? -0.152 -11.852 -1.615 1 95.69 62 TRP B CA 1
ATOM 1918 C C . TRP B 1 62 ? -1.489 -11.203 -1.279 1 95.69 62 TRP B C 1
ATOM 1920 O O . TRP B 1 62 ? -1.54 -10.234 -0.518 1 95.69 62 TRP B O 1
ATOM 1930 N N . LEU B 1 63 ? -2.576 -11.727 -1.789 1 97.25 63 LEU B N 1
ATOM 1931 C CA . LEU B 1 63 ? -3.91 -11.211 -1.504 1 97.25 63 LEU B CA 1
ATOM 1932 C C . LEU B 1 63 ? -4.32 -11.531 -0.069 1 97.25 63 LEU B C 1
ATOM 1934 O O . LEU B 1 63 ? -5.008 -10.734 0.573 1 97.25 63 LEU B O 1
ATOM 1938 N N . GLN B 1 64 ? -3.918 -12.633 0.379 1 96.75 64 GLN B N 1
ATOM 1939 C CA . GLN B 1 64 ? -4.219 -12.984 1.764 1 96.75 64 GLN B CA 1
ATOM 1940 C C . GLN B 1 64 ? -3.516 -12.039 2.732 1 96.75 64 GLN B C 1
ATOM 1942 O O . GLN B 1 64 ? -4.051 -11.719 3.797 1 96.75 64 GLN B O 1
ATOM 1947 N N . VAL B 1 65 ? -2.33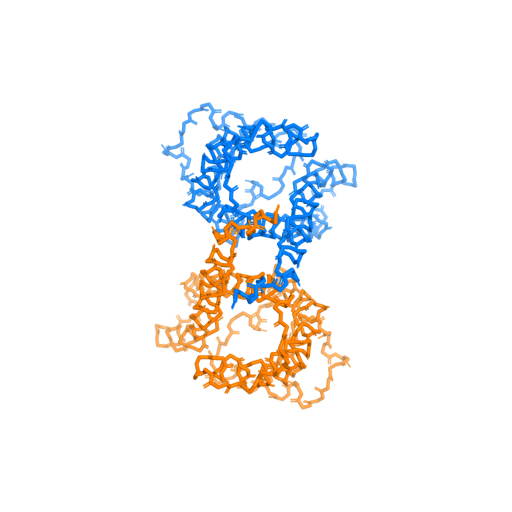4 -11.609 2.367 1 96.75 65 VAL B N 1
ATOM 1948 C CA . VAL B 1 65 ? -1.648 -10.609 3.174 1 96.75 65 VAL B CA 1
ATOM 1949 C C . VAL B 1 65 ? -2.439 -9.297 3.156 1 96.75 65 VAL B C 1
ATOM 1951 O O . VAL B 1 65 ? -2.625 -8.664 4.195 1 96.75 65 VAL B O 1
ATOM 1954 N N . PHE B 1 66 ? -2.895 -8.875 1.945 1 97.94 66 PHE B N 1
ATOM 1955 C CA . PHE B 1 66 ? -3.768 -7.707 1.852 1 97.94 66 PHE B CA 1
ATOM 1956 C C . PHE B 1 66 ? -4.969 -7.855 2.775 1 97.94 66 PHE B C 1
ATOM 1958 O O . PHE B 1 66 ? -5.32 -6.926 3.504 1 97.94 66 PHE B O 1
ATOM 1965 N N . GLY B 1 67 ? -5.582 -9.062 2.691 1 97.12 67 GLY B N 1
ATOM 1966 C CA . GLY B 1 67 ? -6.754 -9.336 3.512 1 97.12 67 GLY B CA 1
ATOM 1967 C C . GLY B 1 67 ? -6.469 -9.266 5 1 97.12 67 GLY B C 1
ATOM 1968 O O . GLY B 1 67 ? -7.273 -8.734 5.766 1 97.12 67 GLY B O 1
ATOM 1969 N N . ALA B 1 68 ? -5.387 -9.797 5.406 1 97.06 68 ALA B N 1
ATOM 1970 C CA . ALA B 1 68 ? -5 -9.734 6.812 1 97.06 68 ALA B CA 1
ATOM 1971 C C . ALA B 1 68 ? -4.812 -8.289 7.27 1 97.06 68 ALA B C 1
ATOM 1973 O O . ALA B 1 68 ? -5.242 -7.914 8.359 1 97.06 68 ALA B O 1
ATOM 1974 N N . PHE B 1 69 ? -4.164 -7.535 6.441 1 97.06 69 PHE B N 1
ATOM 1975 C CA . PHE B 1 69 ? -3.975 -6.121 6.75 1 97.06 69 PHE B CA 1
ATOM 1976 C C . PHE B 1 69 ? -5.316 -5.406 6.855 1 97.06 69 PHE B C 1
ATOM 1978 O O . PHE B 1 69 ? -5.488 -4.523 7.695 1 97.06 69 PHE B O 1
ATOM 1985 N N . GLU B 1 70 ? -6.234 -5.742 6.027 1 96.81 70 GLU B N 1
ATOM 1986 C CA . GLU B 1 70 ? -7.578 -5.172 6.066 1 96.81 70 GLU B CA 1
ATOM 1987 C C . GLU B 1 70 ? -8.273 -5.488 7.387 1 96.81 70 GLU B C 1
ATOM 1989 O O . GLU B 1 70 ? -8.859 -4.602 8.016 1 96.81 70 GLU B O 1
ATOM 1994 N N . LEU B 1 71 ? -8.188 -6.68 7.777 1 96.5 71 LEU B N 1
ATOM 1995 C CA . LEU B 1 71 ? -8.898 -7.117 8.969 1 96.5 71 LEU B CA 1
ATOM 1996 C C . LEU B 1 71 ? -8.242 -6.566 10.227 1 96.5 71 LEU B C 1
ATOM 1998 O O . LEU B 1 71 ? -8.93 -6.164 11.172 1 96.5 71 LEU B O 1
ATOM 2002 N N . LEU B 1 72 ? -6.973 -6.445 10.25 1 96.31 72 LEU B N 1
ATOM 2003 C CA . LEU B 1 72 ? -6.25 -6.113 11.469 1 96.31 72 LEU B CA 1
ATOM 2004 C C . LEU B 1 72 ? -6.078 -4.602 11.609 1 96.31 72 LEU B C 1
ATOM 2006 O O . LEU B 1 72 ? -6.023 -4.078 12.727 1 96.31 72 LEU B O 1
ATOM 2010 N N . PHE B 1 73 ? -5.973 -3.924 10.484 1 96.5 73 PHE B N 1
ATOM 2011 C CA . PHE B 1 73 ? -5.641 -2.508 10.57 1 96.5 73 PHE B CA 1
ATOM 2012 C C . PHE B 1 73 ? -6.738 -1.652 9.953 1 96.5 73 PHE B C 1
ATOM 2014 O O . PHE B 1 73 ? -7.203 -0.69 10.57 1 96.5 73 PHE B O 1
ATOM 2021 N N . GLN B 1 74 ? -7.234 -2.02 8.812 1 97.06 74 GLN B N 1
ATOM 2022 C CA . GLN B 1 74 ? -8.234 -1.197 8.141 1 97.06 74 GLN B CA 1
ATOM 2023 C C . GLN B 1 74 ? -9.57 -1.242 8.875 1 97.06 74 GLN B C 1
ATOM 2025 O O . GLN B 1 74 ? -10.219 -0.211 9.055 1 97.06 74 GLN B O 1
ATOM 2030 N N . LEU B 1 75 ? -9.977 -2.426 9.266 1 97.69 75 LEU B N 1
ATOM 2031 C CA . LEU B 1 75 ? -11.281 -2.574 9.906 1 97.69 75 LEU B CA 1
ATOM 2032 C C . LEU B 1 75 ? -11.344 -1.757 11.195 1 97.69 75 LEU B C 1
ATOM 2034 O O . LEU B 1 75 ? -12.266 -0.96 11.383 1 97.69 75 LEU B O 1
ATOM 2038 N N . PRO B 1 76 ? -10.414 -1.864 12.125 1 97.81 76 PRO B N 1
ATOM 2039 C CA . PRO B 1 76 ? -10.422 -0.975 13.289 1 97.81 76 PRO B CA 1
ATOM 2040 C C . PRO B 1 76 ? -10.414 0.502 12.906 1 97.81 76 PRO B C 1
ATOM 2042 O O . PRO B 1 76 ? -11.047 1.322 13.57 1 97.81 76 PRO B O 1
ATOM 2045 N N . LEU B 1 77 ? -9.711 0.856 11.867 1 97.81 77 LEU B N 1
ATOM 2046 C CA . LEU B 1 77 ? -9.648 2.24 11.414 1 97.81 77 LEU B CA 1
ATOM 2047 C C . LEU B 1 77 ? -11.023 2.723 10.961 1 97.81 77 LEU B C 1
ATOM 2049 O O . LEU B 1 77 ? -11.367 3.895 11.133 1 97.81 77 LEU B O 1
ATOM 2053 N N . PHE B 1 78 ? -11.773 1.817 10.32 1 98.31 78 PHE B N 1
ATOM 2054 C CA . PHE B 1 78 ? -13.117 2.199 9.898 1 98.31 78 PHE B CA 1
ATOM 2055 C C . PHE B 1 78 ? -13.961 2.623 11.102 1 98.31 78 PHE B C 1
ATOM 2057 O O . PHE B 1 78 ? -14.656 3.639 11.055 1 98.31 78 PHE B O 1
ATOM 2064 N N . PHE B 1 79 ? -13.914 1.866 12.18 1 98.19 79 PHE B N 1
ATOM 2065 C CA . PHE B 1 79 ? -14.641 2.232 13.391 1 98.19 79 PHE B CA 1
ATOM 2066 C C . PHE B 1 79 ? -14.125 3.559 13.938 1 98.19 79 PHE B C 1
ATOM 2068 O O . PHE B 1 79 ? -14.922 4.402 14.375 1 98.19 79 PHE B O 1
ATOM 2075 N N . TYR B 1 80 ? -12.844 3.695 13.914 1 98.06 80 TYR B N 1
ATOM 2076 C CA . TYR B 1 80 ? -12.211 4.926 14.375 1 98.06 80 TYR B CA 1
ATOM 2077 C C . TYR B 1 80 ? -12.688 6.121 13.562 1 98.06 80 TYR B C 1
ATOM 2079 O O . TYR B 1 80 ? -13.016 7.172 14.117 1 98.06 80 TYR B O 1
ATOM 2087 N N . PHE B 1 81 ? -12.734 5.992 12.242 1 97.44 81 PHE B N 1
ATOM 2088 C CA . PHE B 1 81 ? -13.141 7.09 11.367 1 97.44 81 PHE B CA 1
ATOM 2089 C C . PHE B 1 81 ? -14.602 7.449 11.602 1 97.44 81 PHE B C 1
ATOM 2091 O O . PHE B 1 81 ? -14.945 8.625 11.703 1 97.44 81 PHE B O 1
ATOM 2098 N N . VAL B 1 82 ? -15.469 6.449 11.688 1 97.06 82 VAL B N 1
ATOM 2099 C CA . VAL B 1 82 ? -16.891 6.684 11.906 1 97.06 82 VAL B CA 1
ATOM 2100 C C . VAL B 1 82 ? -17.094 7.434 13.227 1 97.06 82 VAL B C 1
ATOM 2102 O O . VAL B 1 82 ? -17.969 8.297 13.328 1 97.06 82 VAL B O 1
ATOM 2105 N N . TYR B 1 83 ? -16.266 7.168 14.18 1 96.69 83 TYR B N 1
ATOM 2106 C CA . TYR B 1 83 ? -16.359 7.801 15.492 1 96.69 83 TYR B CA 1
ATOM 2107 C C . TYR B 1 83 ? -15.789 9.211 15.453 1 96.69 83 TYR B C 1
ATOM 2109 O O . TYR B 1 83 ? -16.359 10.133 16.047 1 96.69 83 TYR B O 1
ATOM 2117 N N . MET B 1 84 ? -14.742 9.453 14.773 1 95 84 MET B N 1
ATOM 2118 C CA . MET B 1 84 ? -13.984 10.695 14.883 1 95 84 MET B CA 1
ATOM 2119 C C . MET B 1 84 ? -14.492 11.734 13.883 1 95 84 MET B C 1
ATOM 2121 O O . MET B 1 84 ? -14.438 12.938 14.156 1 95 84 MET B O 1
ATOM 2125 N N . MET B 1 85 ? -14.977 11.32 12.789 1 94.94 85 MET B N 1
ATOM 2126 C CA . MET B 1 85 ? -15.281 12.242 11.703 1 94.94 85 MET B CA 1
ATOM 2127 C C . MET B 1 85 ? -16.344 13.25 12.117 1 94.94 85 MET B C 1
ATOM 2129 O O . MET B 1 85 ? -16.266 14.43 11.766 1 94.94 85 MET B O 1
ATOM 2133 N N . PRO B 1 86 ? -17.359 12.852 12.938 1 93.56 86 PRO B N 1
ATOM 2134 C CA . PRO B 1 86 ? -18.359 13.836 13.344 1 93.56 86 PRO B CA 1
ATOM 2135 C C . PRO B 1 86 ? -17.859 14.773 14.445 1 93.56 86 PRO B C 1
ATOM 2137 O O . PRO B 1 86 ? -18.547 15.727 14.805 1 93.56 86 PRO B O 1
ATOM 2140 N N . ARG B 1 87 ? -16.641 14.586 14.938 1 91.12 87 ARG B N 1
ATOM 2141 C CA . ARG B 1 87 ? -16.062 15.406 15.992 1 91.12 87 ARG B CA 1
ATOM 2142 C C . ARG B 1 87 ? -15.195 16.516 15.406 1 91.12 87 ARG B C 1
ATOM 2144 O O . ARG B 1 87 ? -14.695 16.391 14.281 1 91.12 87 ARG B O 1
ATOM 2151 N N . PRO B 1 88 ? -15.094 17.578 16.172 1 86.19 88 PRO B N 1
ATOM 2152 C CA . PRO B 1 88 ? -14.289 18.719 15.688 1 86.19 88 PRO B CA 1
ATOM 2153 C C . PRO B 1 88 ? -12.797 18.516 15.922 1 86.19 88 PRO B C 1
ATOM 2155 O O . PRO B 1 88 ? -12.18 19.281 16.672 1 86.19 88 PRO B O 1
ATOM 2158 N N . THR B 1 89 ? -12.266 17.484 15.414 1 89.5 89 THR B N 1
ATOM 2159 C CA . THR B 1 89 ? -10.844 17.172 15.539 1 89.5 89 THR B CA 1
ATOM 2160 C C . THR B 1 89 ? -10.234 16.906 14.164 1 89.5 89 THR B C 1
ATOM 2162 O O . THR B 1 89 ? -10.953 16.625 13.203 1 89.5 89 THR B O 1
ATOM 2165 N N . ARG B 1 90 ? -8.945 17.078 14.086 1 93.06 90 ARG B N 1
ATOM 2166 C CA . ARG B 1 90 ? -8.266 16.906 12.812 1 93.06 90 ARG B CA 1
ATOM 2167 C C . ARG B 1 90 ? -7.199 15.82 12.906 1 93.06 90 ARG B C 1
ATOM 2169 O O . ARG B 1 90 ? -6.535 15.508 11.914 1 93.06 90 ARG B O 1
ATOM 2176 N N . GLN B 1 91 ? -7.098 15.188 14 1 89.69 91 GLN B N 1
ATOM 2177 C CA . GLN B 1 91 ? -6.016 14.242 14.25 1 89.69 91 GLN B CA 1
ATOM 2178 C C . GLN B 1 91 ? -6.16 13 13.367 1 89.69 91 GLN B C 1
ATOM 2180 O O . GLN B 1 91 ? -5.164 12.352 13.039 1 89.69 91 GLN B O 1
ATOM 2185 N N . HIS B 1 92 ? -7.359 12.727 12.953 1 94.19 92 HIS B N 1
ATOM 2186 C CA . HIS B 1 92 ? -7.586 11.516 12.172 1 94.19 92 HIS B CA 1
ATOM 2187 C C . HIS B 1 92 ? -7.262 11.742 10.695 1 94.19 92 HIS B C 1
ATOM 2189 O O . HIS B 1 92 ? -7.23 10.797 9.906 1 94.19 92 HIS B O 1
ATOM 2195 N N . TRP B 1 93 ? -6.949 12.938 10.25 1 96.62 93 TRP B N 1
ATOM 2196 C CA . TRP B 1 93 ? -6.75 13.273 8.844 1 96.62 93 TRP B CA 1
ATOM 2197 C C . TRP B 1 93 ? -5.594 12.477 8.25 1 96.62 93 TRP B C 1
ATOM 2199 O O . TRP B 1 93 ? -5.691 11.969 7.129 1 96.62 93 TRP B O 1
ATOM 2209 N N . VAL B 1 94 ? -4.547 12.359 9.023 1 97.44 94 VAL B N 1
ATOM 2210 C CA . VAL B 1 94 ? -3.365 11.68 8.508 1 97.44 94 VAL B CA 1
ATOM 2211 C C . VAL B 1 94 ? -3.691 10.203 8.25 1 97.44 94 VAL B C 1
ATOM 2213 O O . VAL B 1 94 ? -3.225 9.625 7.273 1 97.44 94 VAL B O 1
ATOM 2216 N N . TRP B 1 95 ? -4.5 9.617 9.047 1 97.69 95 TRP B N 1
ATOM 2217 C CA . TRP B 1 95 ? -4.855 8.211 8.906 1 97.69 95 TRP B CA 1
ATOM 2218 C C . TRP B 1 95 ? -5.844 8.008 7.762 1 97.69 95 TRP B C 1
ATOM 2220 O O . TRP B 1 95 ? -5.891 6.934 7.156 1 97.69 95 TRP B O 1
ATOM 2230 N N . MET B 1 96 ? -6.598 9.047 7.457 1 97.94 96 MET B N 1
ATOM 2231 C CA . MET B 1 96 ? -7.445 9.016 6.266 1 97.94 96 MET B CA 1
ATOM 2232 C C . MET B 1 96 ? -6.598 8.914 5 1 97.94 96 MET B C 1
ATOM 2234 O O . MET B 1 96 ? -6.93 8.164 4.086 1 97.94 96 MET B O 1
ATOM 2238 N N . VAL B 1 97 ? -5.523 9.641 5.035 1 98.44 97 VAL B N 1
ATOM 2239 C CA . VAL B 1 97 ? -4.625 9.625 3.885 1 98.44 97 VAL B CA 1
ATOM 2240 C C . VAL B 1 97 ? -3.982 8.25 3.746 1 98.44 97 VAL B C 1
ATOM 2242 O O . VAL B 1 97 ? -3.941 7.684 2.65 1 98.44 97 VAL B O 1
ATOM 2245 N N . VAL B 1 98 ? -3.529 7.688 4.844 1 98.44 98 VAL B N 1
ATOM 2246 C CA . VAL B 1 98 ? -2.871 6.387 4.84 1 98.44 98 VAL B CA 1
ATOM 2247 C C . VAL B 1 98 ? -3.848 5.316 4.359 1 98.44 98 VAL B C 1
ATOM 2249 O O . VAL B 1 98 ? -3.514 4.516 3.482 1 98.44 98 VAL B O 1
ATOM 2252 N N . TYR B 1 99 ? -5.023 5.348 4.902 1 98.38 99 TYR B N 1
ATOM 2253 C CA . TYR B 1 99 ? -6.043 4.391 4.488 1 98.38 99 TYR B CA 1
ATOM 2254 C C . TYR B 1 99 ? -6.344 4.523 3 1 98.38 99 TYR B C 1
ATOM 2256 O O . TYR B 1 99 ? -6.395 3.527 2.277 1 98.38 99 TYR B O 1
ATOM 2264 N N . GLY B 1 100 ? -6.633 5.754 2.629 1 98.5 100 GLY B N 1
ATOM 2265 C CA . GLY B 1 100 ? -6.973 5.969 1.232 1 98.5 100 GLY B CA 1
ATOM 2266 C C . GLY B 1 100 ? -5.922 5.441 0.274 1 98.5 100 GLY B C 1
ATOM 2267 O O . GLY B 1 100 ? -6.254 4.824 -0.739 1 98.5 100 GLY B O 1
ATOM 2268 N N . PHE B 1 101 ? -4.699 5.688 0.583 1 98.31 101 PHE B N 1
ATOM 2269 C CA . PHE B 1 101 ? -3.619 5.188 -0.256 1 98.31 101 PHE B CA 1
ATOM 2270 C C . PHE B 1 101 ? -3.611 3.664 -0.274 1 98.31 101 PHE B C 1
ATOM 2272 O O . PHE B 1 101 ? -3.551 3.051 -1.343 1 98.31 101 PHE B O 1
ATOM 2279 N N . ASN B 1 102 ? -3.635 3.08 0.89 1 98 102 ASN B N 1
ATOM 2280 C CA . ASN B 1 102 ? -3.59 1.625 0.997 1 98 102 ASN B CA 1
ATOM 2281 C C . ASN B 1 102 ? -4.707 0.969 0.19 1 98 102 ASN B C 1
ATOM 2283 O O . ASN B 1 102 ? -4.457 0.05 -0.592 1 98 102 ASN B O 1
ATOM 2287 N N . ALA B 1 103 ? -5.918 1.452 0.388 1 98 103 ALA B N 1
ATOM 2288 C CA . ALA B 1 103 ? -7.078 0.853 -0.269 1 98 103 ALA B CA 1
ATOM 2289 C C . ALA B 1 103 ? -6.996 1.022 -1.783 1 98 103 ALA B C 1
ATOM 2291 O O . ALA B 1 103 ? -7.25 0.078 -2.535 1 98 103 ALA B O 1
ATOM 2292 N N . ALA B 1 104 ? -6.605 2.205 -2.211 1 98.25 104 ALA B N 1
ATOM 2293 C CA . ALA B 1 104 ? -6.492 2.451 -3.646 1 98.25 104 ALA B CA 1
ATOM 2294 C C . ALA B 1 104 ? -5.379 1.607 -4.262 1 98.25 104 ALA B C 1
ATOM 2296 O O . ALA B 1 104 ? -5.578 0.973 -5.301 1 98.25 104 ALA B O 1
ATOM 2297 N N . PHE B 1 105 ? -4.285 1.551 -3.609 1 98.12 105 PHE B N 1
ATOM 2298 C CA . PHE B 1 105 ? -3.115 0.848 -4.121 1 98.12 105 PHE B CA 1
ATOM 2299 C C . PHE B 1 105 ? -3.369 -0.653 -4.184 1 98.12 105 PHE B C 1
ATOM 2301 O O . PHE B 1 105 ? -3.086 -1.293 -5.199 1 98.12 105 PHE B O 1
ATOM 2308 N N . THR B 1 106 ? -3.836 -1.252 -3.129 1 98.19 106 THR B N 1
ATOM 2309 C CA . THR B 1 106 ? -4.07 -2.691 -3.115 1 98.19 106 THR B CA 1
ATOM 2310 C C . THR B 1 106 ? -5.145 -3.072 -4.133 1 98.19 106 THR B C 1
ATOM 2312 O O . THR B 1 106 ? -5.051 -4.121 -4.777 1 98.19 106 THR B O 1
ATOM 2315 N N . THR B 1 107 ? -6.184 -2.205 -4.277 1 98.38 107 THR B N 1
ATOM 2316 C CA . THR B 1 107 ? -7.203 -2.48 -5.281 1 98.38 107 THR B CA 1
ATOM 2317 C C . THR B 1 107 ? -6.621 -2.381 -6.688 1 98.38 107 THR B C 1
ATOM 2319 O O . THR B 1 107 ? -7.004 -3.143 -7.582 1 98.38 107 THR B O 1
ATOM 2322 N N . LEU B 1 108 ? -5.727 -1.451 -6.855 1 98 108 LEU B N 1
ATOM 2323 C CA . LEU B 1 108 ? -5.051 -1.343 -8.141 1 98 108 LEU B CA 1
ATOM 2324 C C . LEU B 1 108 ? -4.324 -2.641 -8.484 1 98 108 LEU B C 1
ATOM 2326 O O . LEU B 1 108 ? -4.402 -3.115 -9.617 1 98 108 LEU B O 1
ATOM 2330 N N . VAL B 1 109 ? -3.623 -3.209 -7.531 1 98.06 109 VAL B N 1
ATOM 2331 C CA . VAL B 1 109 ? -2.924 -4.473 -7.73 1 98.06 109 VAL B CA 1
ATOM 2332 C C . VAL B 1 109 ? -3.922 -5.562 -8.117 1 98.06 109 VAL B C 1
ATOM 2334 O O . VAL B 1 109 ? -3.67 -6.348 -9.031 1 98.06 109 VAL B O 1
ATOM 2337 N N . CYS B 1 110 ? -5.07 -5.578 -7.457 1 98.06 110 CYS B N 1
ATOM 2338 C CA . CYS B 1 110 ? -6.105 -6.559 -7.758 1 98.06 110 CYS B CA 1
ATOM 2339 C C . CYS B 1 110 ? -6.613 -6.395 -9.188 1 98.06 110 CYS B C 1
ATOM 2341 O O . CYS B 1 110 ? -6.848 -7.383 -9.883 1 98.06 110 CYS B O 1
ATOM 2343 N N . LEU B 1 111 ? -6.824 -5.172 -9.578 1 98.12 111 LEU B N 1
ATOM 2344 C CA . LEU B 1 111 ? -7.336 -4.902 -10.922 1 98.12 111 LEU B CA 1
ATOM 2345 C C . LEU B 1 111 ? -6.363 -5.398 -11.984 1 98.12 111 LEU B C 1
ATOM 2347 O O . LEU B 1 111 ? -6.781 -5.922 -13.016 1 98.12 111 LEU B O 1
ATOM 2351 N N . PHE B 1 112 ? -5.109 -5.281 -11.758 1 96.94 112 PHE B N 1
ATOM 2352 C CA . PHE B 1 112 ? -4.125 -5.785 -12.711 1 96.94 112 PHE B CA 1
ATOM 2353 C C . PHE B 1 112 ? -4.141 -7.309 -12.758 1 96.94 112 PHE B C 1
ATOM 2355 O O . PHE B 1 112 ? -3.947 -7.902 -13.812 1 96.94 112 PHE B O 1
ATOM 2362 N N . TYR B 1 113 ? -4.332 -7.902 -11.594 1 96.69 113 TYR B N 1
ATOM 2363 C CA . TYR B 1 113 ? -4.461 -9.352 -11.555 1 96.69 113 TYR B CA 1
ATOM 2364 C C . TYR B 1 113 ? -5.637 -9.82 -12.406 1 96.69 113 TYR B C 1
ATOM 2366 O O . TYR B 1 113 ? -5.523 -10.805 -13.141 1 96.69 113 TYR B O 1
ATOM 2374 N N . ILE B 1 114 ? -6.719 -9.141 -12.312 1 97.44 114 ILE B N 1
ATOM 2375 C CA . ILE B 1 114 ? -7.91 -9.477 -13.086 1 97.44 114 ILE B CA 1
ATOM 2376 C C . ILE B 1 114 ? -7.66 -9.211 -14.57 1 97.44 114 ILE B C 1
ATOM 2378 O O . ILE B 1 114 ? -8.023 -10.023 -15.422 1 97.44 114 ILE B O 1
ATOM 2382 N N . TYR B 1 115 ? -7.055 -8.086 -14.766 1 96.19 115 TYR B N 1
ATOM 2383 C CA . TYR B 1 115 ? -6.789 -7.715 -16.156 1 96.19 115 TYR B CA 1
ATOM 2384 C C . TYR B 1 115 ? -5.902 -8.75 -16.844 1 96.19 115 TYR B C 1
ATOM 2386 O O . TYR B 1 115 ? -6.129 -9.102 -18 1 96.19 115 TYR B O 1
ATOM 2394 N N . TRP B 1 116 ? -4.855 -9.219 -16.094 1 92.88 116 TRP B N 1
ATOM 2395 C CA . TRP B 1 116 ? -3.971 -10.25 -16.625 1 92.88 116 TRP B CA 1
ATOM 2396 C C . TRP B 1 116 ? -4.465 -11.641 -16.219 1 92.88 116 TRP B C 1
ATOM 2398 O O . TRP B 1 116 ? -3.738 -12.406 -15.578 1 92.88 116 TRP B O 1
ATOM 2408 N N . ASP B 1 117 ? -5.633 -12.008 -16.562 1 88.94 117 ASP B N 1
ATOM 2409 C CA . ASP B 1 117 ? -6.305 -13.227 -16.109 1 88.94 117 ASP B CA 1
ATOM 2410 C C . ASP B 1 117 ? -5.781 -14.453 -16.844 1 88.94 117 ASP B C 1
ATOM 2412 O O . ASP B 1 117 ? -6.117 -15.586 -16.5 1 88.94 117 ASP B O 1
ATOM 2416 N N . GLN B 1 118 ? -4.957 -14.227 -17.75 1 87.44 118 GLN B N 1
ATOM 2417 C CA . GLN B 1 118 ? -4.379 -15.312 -18.516 1 87.44 118 GLN B CA 1
ATOM 2418 C C . GLN B 1 118 ? -5.469 -16.156 -19.172 1 87.44 118 GLN B C 1
ATOM 2420 O O . GLN B 1 118 ? -5.41 -17.391 -19.141 1 87.44 118 GLN B O 1
ATOM 2425 N N . GLY B 1 119 ? -6.598 -15.617 -19.656 1 90.5 119 GLY B N 1
ATOM 2426 C CA . GLY B 1 119 ? -7.633 -16.266 -20.438 1 90.5 119 GLY B CA 1
ATOM 2427 C C . GLY B 1 119 ? -8.664 -16.984 -19.578 1 90.5 119 GLY B C 1
ATOM 2428 O O . GLY B 1 119 ? -9.492 -17.734 -20.109 1 90.5 119 GLY B O 1
ATOM 2429 N N . ARG B 1 120 ? -8.695 -16.734 -18.375 1 94.12 120 ARG B N 1
ATOM 2430 C CA . ARG B 1 120 ? -9.602 -17.422 -17.469 1 94.12 120 ARG B CA 1
ATOM 2431 C C . ARG B 1 120 ? -11 -16.812 -17.531 1 94.12 120 ARG B C 1
ATOM 2433 O O . ARG B 1 120 ? -11.984 -17.469 -17.172 1 94.12 120 ARG B O 1
ATOM 2440 N N . LEU B 1 121 ? -11.086 -15.57 -17.938 1 96.62 121 LEU B N 1
ATOM 2441 C CA . LEU B 1 121 ? -12.359 -14.852 -18 1 96.62 121 LEU B CA 1
ATOM 2442 C C . LEU B 1 121 ? -12.664 -14.398 -19.422 1 96.62 121 LEU B C 1
ATOM 2444 O O . LEU B 1 121 ? -11.758 -14.016 -20.156 1 96.62 121 LEU B O 1
ATOM 2448 N N . SER B 1 122 ? -14 -14.492 -19.734 1 97.12 122 SER B N 1
ATOM 2449 C CA . SER B 1 122 ? -14.422 -13.797 -20.953 1 97.12 122 SER B CA 1
ATOM 2450 C C . SER B 1 122 ? -14.289 -12.281 -20.781 1 97.12 122 SER B C 1
ATOM 2452 O O . SER B 1 122 ? -14.203 -11.773 -19.672 1 97.12 122 SER B O 1
ATOM 2454 N N . ASP B 1 123 ? -14.305 -11.57 -21.906 1 96.44 123 ASP B N 1
ATOM 2455 C CA . ASP B 1 123 ? -14.195 -10.117 -21.844 1 96.44 123 ASP B CA 1
ATOM 2456 C C . ASP B 1 123 ? -15.328 -9.523 -21.016 1 96.44 123 ASP B C 1
ATOM 2458 O O . ASP B 1 123 ? -15.094 -8.617 -20.203 1 96.44 123 ASP B O 1
ATOM 2462 N N . VAL B 1 124 ? -16.5 -10.055 -21.219 1 96.69 124 VAL B N 1
ATOM 2463 C CA . VAL B 1 124 ? -17.656 -9.539 -20.5 1 96.69 124 VAL B CA 1
ATOM 2464 C C . VAL B 1 124 ? -17.484 -9.781 -19 1 96.69 124 VAL B C 1
ATOM 2466 O O . VAL B 1 124 ? -17.688 -8.875 -18.188 1 96.69 124 VAL B O 1
ATOM 2469 N N . GLU B 1 125 ? -17.047 -10.977 -18.641 1 97.25 125 GLU B N 1
ATOM 2470 C CA . GLU B 1 125 ? -16.828 -11.312 -17.234 1 97.25 125 GLU B CA 1
ATOM 2471 C C . GLU B 1 125 ? -15.734 -10.438 -16.641 1 97.25 125 GLU B C 1
ATOM 2473 O O . GLU B 1 125 ? -15.859 -9.961 -15.508 1 97.25 125 GLU B O 1
ATOM 2478 N N . LYS B 1 126 ? -14.711 -10.312 -17.391 1 97.75 126 LYS B N 1
ATOM 2479 C CA . LYS B 1 126 ? -13.555 -9.539 -16.938 1 97.75 126 LYS B CA 1
ATOM 2480 C C . LYS B 1 126 ? -13.938 -8.102 -16.625 1 97.75 126 LYS B C 1
ATOM 2482 O O . LYS B 1 126 ? -13.648 -7.598 -15.539 1 97.75 126 LYS B O 1
ATOM 2487 N N . TYR B 1 127 ? -14.578 -7.398 -17.5 1 97.56 127 TYR B N 1
ATOM 2488 C CA . TYR B 1 127 ? -14.922 -5.992 -17.312 1 97.56 127 TYR B CA 1
ATOM 2489 C C . TYR B 1 127 ? -16 -5.824 -16.266 1 97.56 127 TYR B C 1
ATOM 2491 O O . TYR B 1 127 ? -16.016 -4.836 -15.531 1 97.56 127 TYR B O 1
ATOM 2499 N N . LYS B 1 128 ? -16.922 -6.773 -16.203 1 97.94 128 LYS B N 1
ATOM 2500 C CA . LYS B 1 128 ? -17.906 -6.746 -15.133 1 97.94 128 LYS B CA 1
ATOM 2501 C C . LYS B 1 128 ? -17.234 -6.844 -13.766 1 97.94 128 LYS B C 1
ATOM 2503 O O . LYS B 1 128 ? -17.547 -6.082 -12.852 1 97.94 128 LYS B O 1
ATOM 2508 N N . LEU B 1 129 ? -16.328 -7.801 -13.672 1 97.88 129 LEU B N 1
ATOM 2509 C CA . LEU B 1 129 ? -15.625 -7.98 -12.414 1 97.88 129 LEU B CA 1
ATOM 2510 C C . LEU B 1 129 ? -14.789 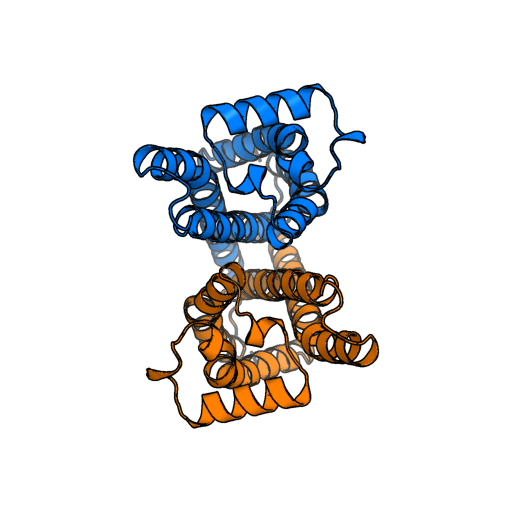-6.75 -12.078 1 97.88 129 LEU B C 1
ATOM 2512 O O . LEU B 1 129 ? -14.805 -6.273 -10.938 1 97.88 129 LEU B O 1
ATOM 2516 N N . MET B 1 130 ? -14.078 -6.215 -13.062 1 98.25 130 MET B N 1
ATOM 2517 C CA . MET B 1 130 ? -13.297 -5.004 -12.836 1 98.25 130 MET B CA 1
ATOM 2518 C C . MET B 1 130 ? -14.188 -3.852 -12.391 1 98.25 130 MET B C 1
ATOM 2520 O O . MET B 1 130 ? -13.805 -3.066 -11.516 1 98.25 130 MET B O 1
ATOM 2524 N N . ALA B 1 131 ? -15.344 -3.723 -12.961 1 98.12 131 ALA B N 1
ATOM 2525 C CA . ALA B 1 131 ? -16.281 -2.654 -12.609 1 98.12 131 ALA B CA 1
ATOM 2526 C C . ALA B 1 131 ? -16.688 -2.744 -11.141 1 98.12 131 ALA B C 1
ATOM 2528 O O . ALA B 1 131 ? -16.938 -1.722 -10.492 1 98.12 131 ALA B O 1
ATOM 2529 N N . ILE B 1 132 ? -16.766 -3.908 -10.641 1 97 132 ILE B N 1
ATOM 2530 C CA . ILE B 1 132 ? -17.109 -4.125 -9.234 1 97 132 ILE B CA 1
ATOM 2531 C C . ILE B 1 132 ? -16 -3.566 -8.344 1 97 132 ILE B C 1
ATOM 2533 O O . ILE B 1 132 ? -16.266 -3.031 -7.266 1 97 132 ILE B O 1
ATOM 2537 N N . TYR B 1 133 ? -14.758 -3.631 -8.805 1 97.81 133 TYR B N 1
ATOM 2538 C CA . TYR B 1 133 ? -13.609 -3.26 -7.984 1 97.81 133 TYR B CA 1
ATOM 2539 C C . TYR B 1 133 ? -13.273 -1.781 -8.148 1 97.81 133 TYR B C 1
ATOM 2541 O O . TYR B 1 133 ? -12.68 -1.17 -7.262 1 97.81 133 TYR B O 1
ATOM 2549 N N . VAL B 1 134 ? -13.672 -1.143 -9.164 1 98 134 VAL B N 1
ATOM 2550 C CA . VAL B 1 134 ? -13.234 0.198 -9.547 1 98 134 VAL B CA 1
ATOM 2551 C C . VAL B 1 134 ? -13.672 1.204 -8.484 1 98 134 VAL B C 1
ATOM 2553 O O . VAL B 1 134 ? -12.906 2.088 -8.102 1 98 134 VAL B O 1
ATOM 2556 N N . PRO B 1 135 ? -14.883 1.086 -7.898 1 96.88 135 PRO B N 1
ATOM 2557 C CA . PRO B 1 135 ? -15.281 2.059 -6.875 1 96.88 135 PRO B CA 1
ATOM 2558 C C . PRO B 1 135 ? -14.375 2.016 -5.645 1 96.88 135 PRO B C 1
ATOM 2560 O O . PRO B 1 135 ? -14.148 3.043 -5 1 96.88 135 PRO B O 1
ATOM 2563 N N . TYR B 1 136 ? -13.836 0.912 -5.402 1 96.81 136 TYR B N 1
ATOM 2564 C CA . TYR B 1 136 ? -13 0.738 -4.223 1 96.81 136 TYR B CA 1
ATOM 2565 C C . TYR B 1 136 ? -11.578 1.237 -4.48 1 96.81 136 TYR B C 1
ATOM 2567 O O . TYR B 1 136 ? -10.758 1.289 -3.564 1 96.81 136 TYR B O 1
ATOM 2575 N N . LEU B 1 137 ? -11.305 1.526 -5.66 1 98.25 137 LEU B N 1
ATOM 2576 C CA . LEU B 1 137 ? -10.086 2.252 -6.008 1 98.25 137 LEU B CA 1
ATOM 2577 C C . LEU B 1 137 ? -10.344 3.752 -6.078 1 98.25 137 LEU B C 1
ATOM 2579 O O . LEU B 1 137 ? -9.602 4.547 -5.5 1 98.25 137 LEU B O 1
ATOM 2583 N N . ALA B 1 138 ? -11.422 4.152 -6.758 1 98.19 138 ALA B N 1
ATOM 2584 C CA . ALA B 1 138 ? -11.711 5.551 -7.066 1 98.19 138 ALA B CA 1
ATOM 2585 C C . ALA B 1 138 ? -12.023 6.34 -5.797 1 98.19 138 ALA B C 1
ATOM 2587 O O . ALA B 1 138 ? -11.445 7.406 -5.566 1 98.19 138 ALA B O 1
ATOM 2588 N N . LEU B 1 139 ? -12.859 5.82 -4.961 1 98.25 139 LEU B N 1
ATOM 2589 C CA . LEU B 1 139 ? -13.305 6.566 -3.787 1 98.25 139 LEU B CA 1
ATOM 2590 C C . LEU B 1 139 ? -12.156 6.746 -2.795 1 98.25 139 LEU B C 1
ATOM 2592 O O . LEU B 1 139 ? -11.883 7.863 -2.354 1 98.25 139 LEU B O 1
ATOM 2596 N N . PRO B 1 140 ? -11.445 5.684 -2.479 1 98.38 140 PRO B N 1
ATOM 2597 C CA . PRO B 1 140 ? -10.312 5.879 -1.569 1 98.38 140 PRO B CA 1
ATOM 2598 C C . PRO B 1 140 ? -9.242 6.805 -2.146 1 98.38 140 PRO B C 1
ATOM 2600 O O . PRO B 1 140 ? -8.594 7.547 -1.4 1 98.38 140 PRO B O 1
ATOM 2603 N N . LEU B 1 141 ? -9.062 6.734 -3.408 1 98.5 141 LEU B N 1
ATOM 2604 C CA . LEU B 1 141 ? -8.086 7.621 -4.027 1 98.5 141 LEU B CA 1
ATOM 2605 C C . LEU B 1 141 ? -8.508 9.078 -3.879 1 98.5 141 LEU B C 1
ATOM 2607 O O . LEU B 1 141 ? -7.684 9.938 -3.537 1 98.5 141 LEU B O 1
ATOM 2611 N N . VAL B 1 142 ? -9.75 9.375 -4.145 1 98.44 142 VAL B N 1
ATOM 2612 C CA . VAL B 1 142 ? -10.273 10.727 -3.992 1 98.44 142 VAL B CA 1
ATOM 2613 C C . VAL B 1 142 ? -10.164 11.156 -2.531 1 98.44 142 VAL B C 1
ATOM 2615 O O . VAL B 1 142 ? -9.766 12.289 -2.242 1 98.44 142 VAL B O 1
ATOM 2618 N N . LEU B 1 143 ? -10.531 10.281 -1.674 1 98.12 143 LEU B N 1
ATOM 2619 C CA . LEU B 1 143 ? -10.43 10.531 -0.242 1 98.12 143 LEU B CA 1
ATOM 2620 C C . LEU B 1 143 ? -9 10.891 0.148 1 98.12 143 LEU B C 1
ATOM 2622 O O . LEU B 1 143 ? -8.766 11.867 0.856 1 98.12 143 LEU B O 1
ATOM 2626 N N . MET B 1 144 ? -8.039 10.102 -0.322 1 98.19 144 MET B N 1
ATOM 2627 C CA . MET B 1 144 ? -6.621 10.32 -0.026 1 98.19 144 MET B CA 1
ATOM 2628 C C . MET B 1 144 ? -6.172 11.695 -0.502 1 98.19 144 MET B C 1
ATOM 2630 O O . MET B 1 144 ? -5.547 12.445 0.252 1 98.19 144 MET B O 1
ATOM 2634 N N . LEU B 1 145 ? -6.504 12.039 -1.666 1 98.06 145 LEU B N 1
ATOM 2635 C CA . LEU B 1 145 ? -6.074 13.305 -2.248 1 98.06 145 LEU B CA 1
ATOM 2636 C C . LEU B 1 145 ? -6.75 14.477 -1.553 1 98.06 145 LEU B C 1
ATOM 2638 O O . LEU B 1 145 ? -6.125 15.523 -1.339 1 98.06 145 LEU B O 1
ATOM 2642 N N . ASP B 1 146 ? -7.992 14.328 -1.255 1 97.81 146 ASP B N 1
ATOM 2643 C CA . ASP B 1 146 ? -8.727 15.367 -0.553 1 97.81 146 ASP B CA 1
ATOM 2644 C C . ASP B 1 146 ? -8.102 15.672 0.805 1 97.81 146 ASP B C 1
ATOM 2646 O O . ASP B 1 146 ? -7.797 16.828 1.112 1 97.81 146 ASP B O 1
ATOM 2650 N N . TYR B 1 147 ? -7.855 14.672 1.533 1 97.5 147 TYR B N 1
ATOM 2651 C CA . TYR B 1 147 ? -7.336 14.891 2.879 1 97.5 147 TYR B CA 1
ATOM 2652 C C . TYR B 1 147 ? -5.859 15.273 2.838 1 97.5 147 TYR B C 1
ATOM 2654 O O . TYR B 1 147 ? -5.371 15.984 3.723 1 97.5 147 TYR B O 1
ATOM 2662 N N . ALA B 1 148 ? -5.125 14.82 1.826 1 97.31 148 ALA B N 1
ATOM 2663 C CA . ALA B 1 148 ? -3.762 15.305 1.635 1 97.31 148 ALA B CA 1
ATOM 2664 C C . ALA B 1 148 ? -3.748 16.812 1.387 1 97.31 148 ALA B C 1
ATOM 2666 O O . ALA B 1 148 ? -2.908 17.531 1.934 1 97.31 148 ALA B O 1
ATOM 2667 N N . ARG B 1 149 ? -4.641 17.219 0.594 1 96.5 149 ARG B N 1
ATOM 2668 C CA . ARG B 1 149 ? -4.742 18.641 0.298 1 96.5 149 ARG B CA 1
ATOM 2669 C C . ARG B 1 149 ? -5.129 19.438 1.542 1 96.5 149 ARG B C 1
ATOM 2671 O O . ARG B 1 149 ? -4.586 20.516 1.794 1 96.5 149 ARG B O 1
ATOM 2678 N N . ARG B 1 150 ? -6.066 18.953 2.277 1 94.31 150 ARG B N 1
ATOM 2679 C CA . ARG B 1 150 ? -6.488 19.609 3.508 1 94.31 150 ARG B CA 1
ATOM 2680 C C . ARG B 1 150 ? -5.324 19.75 4.484 1 94.31 150 ARG B C 1
ATOM 2682 O O . ARG B 1 150 ? -5.133 20.812 5.082 1 94.31 150 ARG B O 1
ATOM 2689 N N . ILE B 1 151 ? -4.602 18.688 4.602 1 95.56 151 ILE B N 1
ATOM 2690 C CA . ILE B 1 151 ? -3.459 18.703 5.512 1 95.56 151 ILE B CA 1
ATOM 2691 C C . ILE B 1 151 ? -2.416 19.703 5.02 1 95.56 151 ILE B C 1
ATOM 2693 O O . ILE B 1 151 ? -1.896 20.5 5.801 1 95.56 151 ILE B O 1
ATOM 2697 N N . SER B 1 152 ? -2.113 19.641 3.75 1 93.62 152 SER B N 1
ATOM 2698 C CA . SER B 1 152 ? -1.13 20.562 3.176 1 93.62 152 SER B CA 1
ATOM 2699 C C . SER B 1 152 ? -1.541 22.016 3.375 1 93.62 152 SER B C 1
ATOM 2701 O O . SER B 1 152 ? -0.705 22.859 3.689 1 93.62 152 SER B O 1
ATOM 2703 N N . ALA B 1 153 ? -2.781 22.266 3.227 1 91.88 153 ALA B N 1
ATOM 2704 C CA . ALA B 1 153 ? -3.299 23.609 3.436 1 91.88 153 ALA B CA 1
ATOM 2705 C C . ALA B 1 153 ? -3.168 24.031 4.898 1 91.88 153 ALA B C 1
ATOM 2707 O O . ALA B 1 153 ? -2.807 25.172 5.195 1 91.88 153 ALA B O 1
ATOM 2708 N N . ALA B 1 154 ? -3.465 23.125 5.711 1 90.62 154 ALA B N 1
ATOM 2709 C CA . ALA B 1 154 ? -3.377 23.406 7.141 1 90.62 154 ALA B CA 1
ATOM 2710 C C . ALA B 1 154 ? -1.933 23.656 7.562 1 90.62 154 ALA B C 1
ATOM 2712 O O . ALA B 1 154 ? -1.671 24.469 8.453 1 90.62 154 ALA B O 1
ATOM 2713 N N . LEU B 1 155 ? -1.001 22.984 6.926 1 90.75 155 LEU B N 1
ATOM 2714 C CA . LEU B 1 155 ? 0.413 23.094 7.27 1 90.75 155 LEU B CA 1
ATOM 2715 C C . LEU B 1 155 ? 1.022 24.344 6.664 1 90.75 155 LEU B C 1
ATOM 2717 O O . LEU B 1 155 ? 2.076 24.812 7.109 1 90.75 155 LEU B O 1
ATOM 2721 N N . ALA B 1 156 ? 0.546 24.844 5.672 1 85 156 ALA B N 1
ATOM 2722 C CA . ALA B 1 156 ? 1.042 26.047 5.02 1 85 156 ALA B CA 1
ATOM 2723 C C . ALA B 1 156 ? 0.756 27.281 5.867 1 85 156 ALA B C 1
ATOM 2725 O O . ALA B 1 156 ? 1.47 28.297 5.773 1 85 156 ALA B O 1
ATOM 2726 N N . VAL B 1 157 ? -0.256 27.266 6.656 1 70.69 157 VAL B N 1
ATOM 2727 C CA . VAL B 1 157 ? -0.623 28.422 7.461 1 70.69 157 VAL B CA 1
ATOM 2728 C C . VAL B 1 157 ? 0.339 28.562 8.641 1 70.69 157 VAL B C 1
ATOM 2730 O O . VAL B 1 157 ? 0.554 27.609 9.391 1 70.69 157 VAL B O 1
ATOM 2733 N N . LYS B 1 158 ? 1.475 29.594 8.562 1 63.25 158 LYS B N 1
ATOM 2734 C CA . LYS B 1 158 ? 2.482 29.938 9.562 1 63.25 158 LYS B CA 1
ATOM 2735 C C . LYS B 1 158 ? 1.847 30.156 10.93 1 63.25 158 LYS B C 1
ATOM 2737 O O . LYS B 1 158 ? 0.864 30.891 11.055 1 63.25 158 LYS B O 1
ATOM 2742 N N . PRO B 1 159 ? 2.268 29.234 11.914 1 52.31 159 PRO B N 1
ATOM 2743 C CA . PRO B 1 159 ? 1.726 29.641 13.211 1 52.31 159 PRO B CA 1
ATOM 2744 C C . PRO B 1 159 ? 1.949 31.125 13.516 1 52.31 159 PRO B C 1
ATOM 2746 O O . PRO B 1 159 ? 2.949 31.703 13.078 1 52.31 159 PRO B O 1
ATOM 2749 N N . LYS B 1 160 ? 0.92 31.922 13.633 1 45.47 160 LYS B N 1
ATOM 2750 C CA . LYS B 1 160 ? 1.108 33.312 14.07 1 45.47 160 LYS B CA 1
ATOM 2751 C C . LYS B 1 160 ? 2.156 33.406 15.172 1 45.47 160 LYS B C 1
ATOM 2753 O O . LYS B 1 160 ? 2.078 32.688 16.172 1 45.47 160 LYS B O 1
ATOM 2758 N N . GLN B 1 161 ? 3.41 33.594 14.891 1 39.97 161 GLN B N 1
ATOM 2759 C CA . GLN B 1 161 ? 4.289 34.094 15.945 1 39.97 161 GLN B CA 1
ATOM 2760 C C . GLN B 1 161 ? 3.545 35.031 16.875 1 39.97 161 GLN B C 1
ATOM 2762 O O . GLN B 1 161 ? 2.92 36 16.438 1 39.97 161 GLN B O 1
ATOM 2767 N N . LEU B 1 162 ? 3.082 34.531 18.062 1 32.72 162 LEU B N 1
ATOM 2768 C CA . LEU B 1 162 ? 2.869 35.562 19.094 1 32.72 162 LEU B CA 1
ATOM 2769 C C . LEU B 1 162 ? 4.125 36.375 19.297 1 32.72 162 LEU B C 1
ATOM 2771 O O . LEU B 1 162 ? 5.238 35.844 19.281 1 32.72 162 LEU B O 1
#

Solvent-acces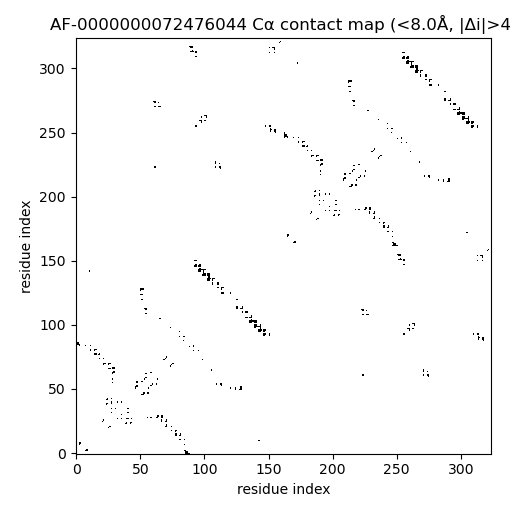sible surface area (backbone atoms only — not comparable to full-atom values): 17392 Å² total; per-residue (Å²): 69,75,65,70,49,67,67,53,40,53,53,43,52,49,37,60,58,42,49,60,47,43,64,39,50,46,40,61,55,59,47,54,74,90,78,48,56,66,69,28,51,51,53,46,51,49,46,36,72,74,43,63,40,59,63,76,70,65,53,50,68,71,54,25,50,53,29,44,47,38,63,69,49,47,47,58,45,33,57,49,46,62,63,44,59,49,40,81,66,57,63,61,43,61,56,45,26,49,47,11,46,52,44,18,50,56,39,50,50,50,47,51,50,56,72,64,45,81,78,75,55,54,71,69,47,41,53,53,46,45,58,69,48,45,58,54,24,52,52,26,41,52,48,16,53,52,39,44,49,52,49,34,55,60,54,65,56,70,75,76,79,126,66,75,65,69,50,67,68,54,40,52,52,43,52,50,36,59,58,43,50,60,47,44,63,38,49,46,38,62,54,58,47,54,75,91,78,48,57,68,70,29,50,52,52,46,52,50,49,36,72,72,44,63,41,60,63,77,70,65,52,50,67,70,52,26,50,54,30,44,46,38,64,70,50,47,46,57,44,34,58,48,46,61,62,43,60,49,39,81,67,56,61,62,43,62,55,46,26,48,48,11,46,51,44,18,50,56,40,49,50,50,47,48,50,56,72,64,44,82,79,75,55,55,71,69,48,41,53,52,45,45,58,69,47,45,59,54,23,52,51,27,40,52,49,16,53,52,38,44,49,52,50,34,56,59,55,65,57,70,75,76,78,125

Sequence (324 aa):
MTLVNRRDQVYWWYFLVHIPITIFMDSNLVVPREYQWSQSLKLLDFHIATNNDILLIDRPDWLQVFGAFELLFQLPLFFYFVYMMPRPTRQHWVWMVVYGFNAAFTTLVCLFYIYWDQGRLSDVEKYKLMAIYVPYLALPLVLMLDYARRISAALAVKPKQLMTLVNRRDQVYWWYFLVHIPITIFMDSNLVVPREYQWSQSLKLLDFHIATNNDILLIDRPDWLQVFGAFELLFQLPLFFYFVYMMPRPTRQHWVWMVVYGFNAAFTTLVCLFYIYWDQGRLSDVEKYKLMAIYVPYLALPLVLMLDYARRISAALAVKPKQL

pLDDT: mean 93.3, std 10.7, range [32.72, 98.5]

Nearest PDB structures (foldseek):
  7mfi-assembly2_C  TM=8.989E-01  e=1.839E-06  Bos taurus
  7m94-assembly1_A  TM=9.024E-01  e=3.851E-06  Bos taurus
  7m96-assembly1_A  TM=9.113E-01  e=5.998E-06  Bos taurus
  7mfi-assembly1_A  TM=9.042E-01  e=6.301E-06  Bos taurus
  7m96-assembly2_C  TM=8.576E-01  e=5.998E-06  Bos taurus

Foldseek 3Di:
DACPDPLLVVVLVVLVVVLVCLLQELVLLADDPVPHDPNSVVVNVVCCVVQVQVCSVVSDPVSSVLSVCCVPPVNVLSVVCNVPSRDPDLVCLVVLLVNLVSQLVVLVVSLVCLVPVVPPDDPVSSVVNSVVSVCSNVSSPVSNVVSVVVVVVVVPPPPPPD/DACPDPLLVVVLVVLVVVLVCLLQELVLLADDPVPHDPNSVVVNVVCCVVQVQVCSVVSDPVSSVLSVCCVPPVNVLSVVCNVPSRDPDLVCLVVLLVNLCSQLVVLVVSLVCLVPVVPPDDPVSSVVNSVVSVCSNVSSPVSNVVSVVVVVVVVPPPDPPD